Protein AF-A0AAV7TVT4-F1 (afdb_monomer)

Secondary structure (DSSP, 8-state):
--HHHHHHHHSS-HHHHHHHHHHHHHHHH-TT--TT---HHHHHHHHHHHHHHT--HHHHHHHTT--HHHHHHHHHHHHHHHHHHGGGT--PPPTTTHHHHHHHHHHHH--TT---EEEEEEEE-SS--STTGGGGB-TTS-BEEEEEEEE-TT--EEEEEE-------SSSSSSSSSS----

Nearest PDB structures (foldseek):
  3vep-assembly4_H  TM=7.119E-01  e=2.129E+00  Mycobacterium tuberculosis
  4ds4-assembly1_A  TM=3.841E-01  e=6.346E-01  Geobacillus kaustophilus HTA426
  3cnv-assembly1_B  TM=3.153E-01  e=5.055E+00  Bordetella bronchiseptica RB50

Solvent-accessible surface area (backbone atoms only — not comparable to full-atom values): 11038 Å² total; per-residue (Å²): 133,61,68,69,59,42,29,71,50,40,71,41,52,71,65,60,51,51,51,51,41,64,69,41,33,67,69,56,62,42,84,92,58,70,88,78,83,69,56,56,60,59,49,51,51,48,46,37,35,34,65,52,60,74,54,60,63,60,62,45,13,55,76,66,74,38,54,50,72,56,38,54,54,46,44,55,49,53,50,56,42,49,61,73,52,38,72,82,62,42,61,82,82,49,84,85,44,45,65,57,41,21,51,48,32,25,73,76,68,70,47,80,80,37,75,63,46,78,48,76,46,80,46,71,46,92,77,69,56,86,73,69,44,70,42,27,38,47,99,85,71,48,43,32,35,41,38,36,34,36,38,38,83,86,68,42,42,38,78,50,77,44,65,47,85,78,89,77,82,92,80,78,82,81,81,81,84,82,79,89,84,86,134

Radius of gyration: 23.3 Å; Cα contacts (8 Å, |Δi|>4): 194; chains: 1; bounding box: 45×63×68 Å

Organism: Pleurodeles waltl (NCBI:txid8319)

Sequence (183 aa):
MEERHVIITYRLDRATIQELCTQLEPDLMSAICHPTGIPPQVQVLSVLHFLASGSFQTTVAIASGMSQPMFSNVLSRVFSALLKHMRSYIVFPQVEDLLTVKSDFYALGHIPNIIGAIDGTHVALVHHPRRSEQVYRNQKSYHFMNVQMEDGPDGGVVAAVEPVDNEDEEAEEEDMDNRDSVI

pLDDT: mean 74.85, std 13.75, range [38.41, 92.31]

InterPro domains:
  IPR045249 Putative nuclease HARBI1-like [PTHR22930] (11-148)

Foldseek 3Di:
DDQVVCCLQQVDGPVVLVVLLVQLQVLQVPPVDPPQVDHSSLLSSLLSNCVSVVDDLCVSCVVSVHHSVSNVVSNVSSVVSCVVCVCVQADDDDPVCQVVQQVLVCVVPVDGRDRWDKDKDWAFDPDDDPVPQVQQQDPVRTGTKIWIWIATSVRRIHIDIGTDPPPDDPPPPPPPPPDPPDD

Mean predicted aligned error: 12.65 Å

Structure (mmCIF, N/CA/C/O backbone):
data_AF-A0AAV7TVT4-F1
#
_entry.id   AF-A0AAV7TVT4-F1
#
loop_
_atom_site.group_PDB
_atom_site.id
_atom_site.type_symbol
_atom_site.label_atom_id
_atom_site.label_alt_id
_atom_site.label_comp_id
_atom_site.label_asym_id
_atom_site.label_entity_id
_atom_site.label_seq_id
_atom_site.pdbx_PDB_ins_code
_atom_site.Cartn_x
_atom_site.Cartn_y
_atom_site.Cartn_z
_atom_site.occupancy
_atom_site.B_iso_or_equiv
_atom_site.auth_seq_id
_atom_site.auth_comp_id
_atom_site.auth_asym_id
_atom_site.auth_atom_id
_atom_site.pdbx_PDB_model_num
ATOM 1 N N . MET A 1 1 ? -10.823 2.715 -20.639 1.00 61.25 1 MET A N 1
ATOM 2 C CA . MET A 1 1 ? -11.072 1.669 -19.624 1.00 61.25 1 MET A CA 1
ATOM 3 C C . MET A 1 1 ? -12.192 2.164 -18.732 1.00 61.25 1 MET A C 1
ATOM 5 O O . MET A 1 1 ? -12.087 3.284 -18.249 1.00 61.25 1 MET A O 1
ATOM 9 N N . GLU A 1 2 ? -13.270 1.395 -18.609 1.00 85.25 2 GLU A N 1
ATOM 10 C CA . GLU A 1 2 ? -14.418 1.724 -17.753 1.00 85.25 2 GLU A CA 1
ATOM 11 C C . GLU A 1 2 ? -14.016 1.711 -16.268 1.00 85.25 2 GLU A C 1
ATOM 13 O O . GLU A 1 2 ? -13.152 0.924 -15.881 1.00 85.25 2 GLU A O 1
ATOM 18 N N . GLU A 1 3 ? -14.623 2.568 -15.443 1.00 85.94 3 GLU A N 1
ATOM 19 C CA . GLU A 1 3 ? -14.243 2.777 -14.033 1.00 85.94 3 GLU A CA 1
ATOM 20 C C . GLU A 1 3 ? -14.284 1.483 -13.209 1.00 85.94 3 GLU A C 1
ATOM 22 O O . GLU A 1 3 ? -13.367 1.177 -12.451 1.00 85.94 3 GLU A O 1
ATOM 27 N N . ARG A 1 4 ? -15.293 0.640 -13.454 1.00 85.88 4 ARG A N 1
ATOM 28 C CA . ARG A 1 4 ? -15.428 -0.673 -12.807 1.00 85.88 4 ARG A CA 1
ATOM 29 C C . ARG A 1 4 ? -14.210 -1.564 -13.028 1.00 85.88 4 ARG A C 1
ATOM 31 O O . ARG A 1 4 ? -13.771 -2.245 -12.107 1.00 85.88 4 ARG A O 1
ATOM 38 N N . HIS A 1 5 ? -13.637 -1.546 -14.230 1.00 85.75 5 HIS A N 1
ATOM 39 C CA . HIS A 1 5 ? -12.438 -2.328 -14.517 1.00 85.75 5 HIS A CA 1
ATOM 40 C C . HIS A 1 5 ? -11.206 -1.781 -13.795 1.00 85.75 5 HIS A C 1
ATOM 42 O O . HIS A 1 5 ? -10.332 -2.568 -13.441 1.00 85.75 5 HIS A O 1
ATOM 48 N N . VAL A 1 6 ? -11.131 -0.469 -13.551 1.00 85.94 6 VAL A N 1
ATOM 49 C CA . VAL A 1 6 ? -10.031 0.141 -12.788 1.00 85.94 6 VAL A CA 1
ATOM 50 C C . VAL A 1 6 ? -10.100 -0.327 -11.336 1.00 85.94 6 VAL A C 1
ATOM 52 O O . VAL A 1 6 ? -9.127 -0.888 -10.837 1.00 85.94 6 VAL A O 1
ATOM 55 N N . ILE A 1 7 ? -11.278 -0.234 -10.716 1.00 87.44 7 ILE A N 1
ATOM 56 C CA . ILE A 1 7 ? -11.495 -0.666 -9.329 1.00 87.44 7 ILE A CA 1
ATOM 57 C C . ILE A 1 7 ? -11.212 -2.164 -9.164 1.00 87.44 7 ILE A C 1
ATOM 59 O O . ILE A 1 7 ? -10.551 -2.569 -8.214 1.00 87.44 7 ILE A O 1
ATOM 63 N N . ILE A 1 8 ? -11.648 -3.010 -10.102 1.00 84.50 8 ILE A N 1
ATOM 64 C CA . ILE A 1 8 ? -11.366 -4.454 -10.037 1.00 84.50 8 ILE A CA 1
ATOM 65 C C . ILE A 1 8 ? -9.860 -4.736 -10.160 1.00 84.50 8 ILE A C 1
ATOM 67 O O . ILE A 1 8 ? -9.335 -5.586 -9.444 1.00 84.50 8 ILE A O 1
ATOM 71 N N . THR A 1 9 ? -9.165 -4.028 -11.053 1.00 82.69 9 THR A N 1
ATOM 72 C CA . THR A 1 9 ? -7.747 -4.282 -11.367 1.00 82.69 9 THR A CA 1
ATOM 73 C C . THR A 1 9 ? -6.785 -3.731 -10.315 1.00 82.69 9 THR A C 1
ATOM 75 O O . THR A 1 9 ? -5.741 -4.338 -10.078 1.00 82.69 9 THR A O 1
ATOM 78 N N . TYR A 1 10 ? -7.110 -2.582 -9.719 1.00 86.1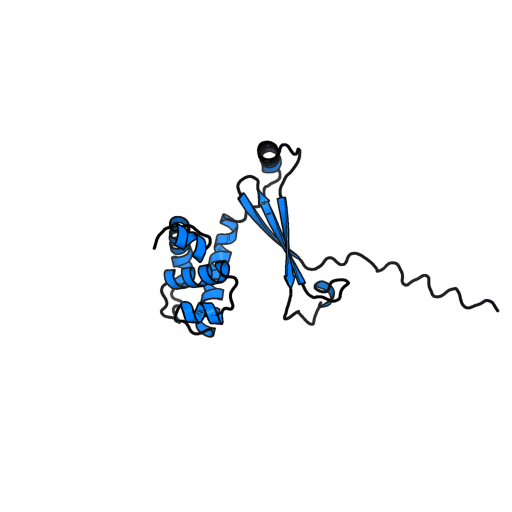9 10 TYR A N 1
ATOM 79 C CA . TYR A 1 10 ? -6.205 -1.821 -8.850 1.00 86.19 10 TYR A CA 1
ATOM 80 C C . TYR A 1 10 ? -6.732 -1.619 -7.426 1.00 86.19 10 TYR A C 1
ATOM 82 O O . TYR A 1 10 ? -5.998 -1.097 -6.595 1.00 86.19 10 TYR A O 1
ATOM 90 N N . ARG A 1 11 ? -7.981 -2.015 -7.135 1.00 87.44 11 ARG A N 1
ATOM 91 C CA . ARG A 1 11 ? -8.687 -1.792 -5.852 1.00 87.44 11 ARG A CA 1
ATOM 92 C C . ARG A 1 11 ? -8.870 -0.325 -5.455 1.00 87.44 11 ARG A C 1
ATOM 94 O O . ARG A 1 11 ? -9.325 -0.053 -4.354 1.00 87.44 11 ARG A O 1
ATOM 101 N N . LEU A 1 12 ? -8.580 0.597 -6.368 1.00 88.88 12 LEU A N 1
ATOM 102 C CA . LEU A 1 12 ? -8.726 2.038 -6.203 1.00 88.88 12 LEU A CA 1
ATOM 103 C C . LEU A 1 12 ? -9.472 2.615 -7.404 1.00 88.88 12 LEU A C 1
ATOM 105 O O . LEU A 1 12 ? -9.430 2.048 -8.502 1.00 88.88 12 LEU A O 1
ATOM 109 N N . ASP A 1 13 ? -10.146 3.740 -7.191 1.00 91.44 13 ASP A N 1
ATOM 110 C CA . ASP A 1 13 ? -10.750 4.497 -8.279 1.00 91.44 13 ASP A CA 1
ATOM 111 C C . ASP A 1 13 ? -9.684 5.283 -9.068 1.00 91.44 13 ASP A C 1
ATOM 113 O O . ASP A 1 13 ? -8.519 5.417 -8.674 1.00 91.44 13 ASP A O 1
ATOM 117 N N . ARG A 1 14 ? -10.068 5.792 -10.236 1.00 89.12 14 ARG A N 1
ATOM 118 C CA . ARG A 1 14 ? -9.160 6.540 -11.107 1.00 89.12 14 ARG A CA 1
ATOM 119 C C . ARG A 1 14 ? -8.666 7.838 -10.467 1.00 89.12 14 ARG A C 1
ATOM 121 O O . ARG A 1 14 ? -7.527 8.223 -10.735 1.00 89.12 14 ARG A O 1
ATOM 128 N N . ALA A 1 15 ? -9.507 8.520 -9.694 1.00 92.31 15 ALA A N 1
ATOM 129 C CA . ALA A 1 15 ? -9.181 9.812 -9.105 1.00 92.31 15 ALA A CA 1
ATOM 130 C C . ALA A 1 15 ? -8.102 9.654 -8.026 1.00 92.31 15 ALA A C 1
ATOM 132 O O . ALA A 1 15 ? -7.074 10.325 -8.096 1.00 92.31 15 ALA A O 1
ATOM 133 N N . THR A 1 16 ? -8.265 8.686 -7.124 1.00 90.50 16 THR A N 1
ATOM 134 C CA . THR A 1 16 ? -7.285 8.321 -6.099 1.00 90.50 16 THR A CA 1
ATOM 135 C C . THR A 1 16 ? -5.973 7.866 -6.725 1.00 90.50 16 THR A C 1
ATOM 137 O O . THR A 1 16 ? -4.904 8.260 -6.270 1.00 90.50 16 THR A O 1
ATOM 140 N N . ILE A 1 17 ? -6.012 7.077 -7.807 1.00 90.81 17 ILE A N 1
ATOM 141 C CA . ILE A 1 17 ? -4.785 6.661 -8.507 1.00 90.81 17 ILE A CA 1
ATOM 142 C C . ILE A 1 17 ? -4.042 7.872 -9.084 1.00 90.81 17 ILE A C 1
ATOM 144 O O . ILE A 1 17 ? -2.814 7.934 -9.000 1.00 90.81 17 ILE A O 1
ATOM 148 N N . GLN A 1 18 ? -4.761 8.820 -9.689 1.00 92.25 18 GLN A N 1
ATOM 149 C CA . GLN A 1 18 ? -4.161 10.038 -10.235 1.00 92.25 18 GLN A CA 1
ATOM 150 C C . GLN A 1 18 ? -3.553 10.904 -9.134 1.00 92.25 18 GLN A C 1
ATOM 152 O O . GLN A 1 18 ? -2.405 11.321 -9.268 1.00 92.25 18 GLN A O 1
ATOM 157 N N . GLU A 1 19 ? -4.285 11.108 -8.042 1.00 91.88 19 GLU A N 1
ATOM 158 C CA . GLU A 1 19 ? -3.802 11.834 -6.872 1.00 91.88 19 GLU A CA 1
ATOM 159 C C . GLU A 1 19 ? -2.536 11.186 -6.301 1.00 91.88 19 GLU A C 1
ATOM 161 O O . GLU A 1 19 ? -1.518 11.858 -6.130 1.00 91.88 19 GLU A O 1
ATOM 166 N N . LEU A 1 20 ? -2.552 9.865 -6.109 1.00 90.75 20 LEU A N 1
ATOM 167 C CA . LEU A 1 20 ? -1.405 9.111 -5.620 1.00 90.75 20 LEU A CA 1
ATOM 168 C C . LEU A 1 20 ? -0.199 9.242 -6.558 1.00 90.75 20 LEU A C 1
ATOM 170 O O . LEU A 1 20 ? 0.929 9.419 -6.104 1.00 90.75 20 LEU A O 1
ATOM 174 N N . CYS A 1 21 ? -0.417 9.192 -7.875 1.00 90.94 21 CYS A N 1
ATOM 175 C CA . CYS A 1 21 ? 0.658 9.394 -8.843 1.00 90.94 21 CYS A CA 1
ATOM 176 C C . CYS A 1 21 ? 1.283 10.784 -8.703 1.00 90.94 21 CYS A C 1
ATOM 178 O O . CYS A 1 21 ? 2.506 10.878 -8.686 1.00 90.94 21 CYS A O 1
ATOM 180 N N . THR A 1 22 ? 0.473 11.836 -8.567 1.00 91.69 22 THR A N 1
ATOM 181 C CA . THR A 1 22 ? 0.957 13.212 -8.381 1.00 91.69 22 THR A CA 1
ATOM 182 C C . THR A 1 22 ? 1.707 13.385 -7.060 1.00 91.69 22 THR A C 1
ATOM 184 O O . THR A 1 22 ? 2.745 14.042 -7.033 1.00 91.69 22 THR A O 1
ATOM 187 N N . GLN A 1 23 ? 1.234 12.770 -5.974 1.00 90.56 23 GLN A N 1
ATOM 188 C CA . GLN A 1 23 ? 1.903 12.841 -4.671 1.00 90.56 23 GLN A CA 1
ATOM 189 C C . GLN A 1 23 ? 3.261 12.122 -4.663 1.00 90.56 23 GLN A C 1
ATOM 191 O O . GLN A 1 23 ? 4.217 12.616 -4.067 1.00 90.56 23 GLN A O 1
ATOM 196 N N . LEU A 1 24 ? 3.368 10.972 -5.340 1.00 89.19 24 LEU A N 1
ATOM 197 C CA . LEU A 1 24 ? 4.594 10.164 -5.373 1.00 89.19 24 LEU A CA 1
ATOM 198 C C . LEU A 1 24 ? 5.586 10.592 -6.466 1.00 89.19 24 LEU A C 1
ATOM 200 O O . LEU A 1 24 ? 6.766 10.248 -6.394 1.00 89.19 24 LEU A O 1
ATOM 204 N N . GLU A 1 25 ? 5.141 11.337 -7.478 1.00 88.19 25 GLU A N 1
ATOM 205 C CA . GLU A 1 25 ? 5.975 11.845 -8.572 1.00 88.19 25 GLU A CA 1
ATOM 206 C C . GLU A 1 25 ? 7.285 12.519 -8.112 1.00 88.19 25 GLU A C 1
ATOM 208 O O . GLU A 1 25 ? 8.338 12.106 -8.606 1.00 88.19 25 GLU A O 1
ATOM 213 N N . PRO A 1 26 ? 7.308 13.466 -7.148 1.00 87.44 26 PRO A N 1
ATOM 214 C CA . PRO A 1 26 ? 8.556 14.100 -6.708 1.00 87.44 26 PRO A CA 1
ATOM 215 C C . PRO A 1 26 ? 9.560 13.109 -6.098 1.00 87.44 26 PRO A C 1
ATOM 217 O O . PRO A 1 26 ? 10.770 13.238 -6.308 1.00 87.44 26 PRO A O 1
ATOM 220 N N . ASP A 1 27 ? 9.077 12.089 -5.386 1.00 84.88 27 ASP A N 1
ATOM 221 C CA . ASP A 1 27 ? 9.918 11.049 -4.790 1.00 84.88 27 ASP A CA 1
ATOM 222 C C . ASP A 1 27 ? 10.466 10.074 -5.841 1.00 84.88 27 ASP A C 1
ATOM 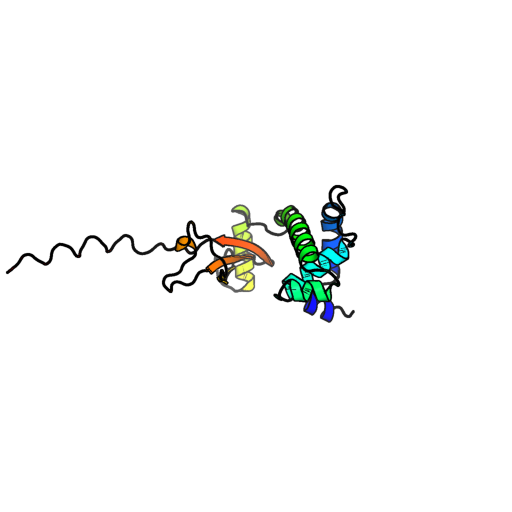224 O O . ASP A 1 27 ? 11.588 9.575 -5.717 1.00 84.88 27 ASP A O 1
ATOM 228 N N . LEU A 1 28 ? 9.689 9.814 -6.894 1.00 82.31 28 LEU A N 1
ATOM 229 C CA . LEU A 1 28 ? 10.050 8.892 -7.968 1.00 82.31 28 LEU A CA 1
ATOM 230 C C . LEU A 1 28 ? 10.920 9.545 -9.052 1.00 82.31 28 LEU A C 1
ATOM 232 O O . LEU A 1 28 ? 11.724 8.841 -9.666 1.00 82.31 28 LEU A O 1
ATOM 236 N N . MET A 1 29 ? 10.802 10.860 -9.256 1.00 76.50 29 MET A N 1
ATOM 237 C CA . MET A 1 29 ? 11.562 11.632 -10.250 1.00 76.50 29 MET A CA 1
ATOM 238 C C . MET A 1 29 ? 12.896 12.189 -9.741 1.00 76.50 29 MET A C 1
ATOM 240 O O . MET A 1 29 ? 13.684 12.692 -10.544 1.00 76.50 29 MET A O 1
ATOM 244 N N . SER A 1 30 ? 13.181 12.115 -8.436 1.00 61.75 30 SER A N 1
ATOM 245 C CA . SER A 1 30 ? 14.415 12.675 -7.874 1.00 61.75 30 SER A CA 1
ATOM 246 C C . SER A 1 30 ? 15.672 12.143 -8.589 1.00 61.75 30 SER A C 1
ATOM 248 O O . SER A 1 30 ? 15.907 10.935 -8.705 1.00 61.75 30 SER A O 1
ATOM 250 N N . ALA A 1 31 ? 16.482 13.085 -9.088 1.00 48.34 31 ALA A N 1
ATOM 251 C CA . ALA A 1 31 ? 17.518 12.914 -10.114 1.00 48.34 31 ALA A CA 1
ATOM 252 C C . ALA A 1 31 ? 18.673 11.956 -9.760 1.00 48.34 31 ALA A C 1
ATOM 254 O O . ALA A 1 31 ? 19.469 11.602 -10.626 1.00 48.34 31 ALA A O 1
ATOM 255 N N . ILE A 1 32 ? 18.770 11.505 -8.508 1.00 51.97 32 ILE A N 1
ATOM 256 C CA . ILE A 1 32 ? 19.831 10.596 -8.046 1.00 51.97 32 ILE A CA 1
ATOM 257 C C . ILE A 1 32 ? 19.567 9.154 -8.519 1.00 51.97 32 ILE A C 1
ATOM 259 O O . ILE A 1 32 ? 20.479 8.331 -8.560 1.00 51.97 32 ILE A O 1
ATOM 263 N N . CYS A 1 33 ? 18.334 8.829 -8.924 1.00 48.84 33 CYS A N 1
ATOM 264 C CA . CYS A 1 33 ? 17.979 7.465 -9.291 1.00 48.84 33 CYS A CA 1
ATOM 265 C C . CYS A 1 33 ? 16.906 7.412 -10.392 1.00 48.84 33 CYS A C 1
ATOM 267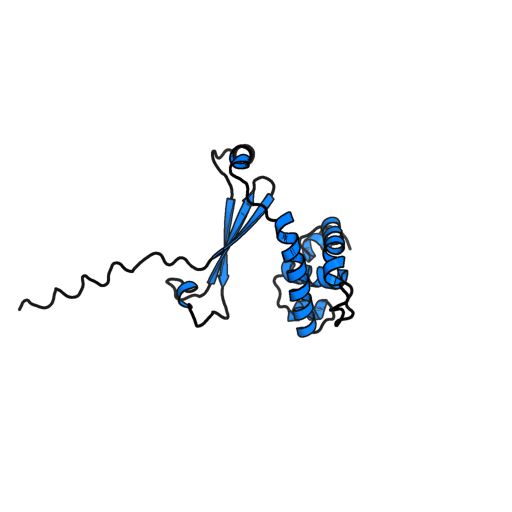 O O . CYS A 1 33 ? 15.803 6.909 -10.190 1.00 48.84 33 CYS A O 1
ATOM 269 N N . HIS A 1 34 ? 17.251 7.809 -11.617 1.00 55.72 34 HIS A N 1
ATOM 270 C CA . HIS A 1 34 ? 16.484 7.441 -12.819 1.00 55.72 34 HIS A CA 1
ATOM 271 C C . HIS A 1 34 ? 17.116 6.252 -13.600 1.00 55.72 34 HIS A C 1
ATOM 273 O O . HIS A 1 34 ? 17.229 6.331 -14.819 1.00 55.72 34 HIS A O 1
ATOM 279 N N . PRO A 1 35 ? 17.545 5.125 -12.975 1.00 52.16 35 PRO A N 1
ATOM 280 C CA . PRO A 1 35 ? 18.281 4.074 -13.682 1.00 52.16 35 PRO A CA 1
ATOM 281 C C . PRO A 1 35 ? 17.410 3.232 -14.622 1.00 52.16 35 PRO A C 1
ATOM 283 O O . PRO A 1 35 ? 17.949 2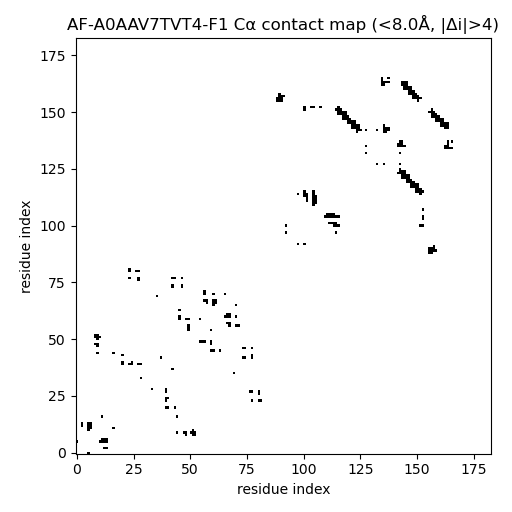.489 -15.433 1.00 52.16 35 PRO A O 1
ATOM 286 N N . THR A 1 36 ? 16.078 3.306 -14.517 1.00 60.44 36 THR A N 1
ATOM 287 C CA . THR A 1 36 ? 15.177 2.382 -15.220 1.00 60.44 36 THR A CA 1
ATOM 288 C C . THR A 1 36 ? 14.518 2.956 -16.473 1.00 60.44 36 THR A C 1
ATOM 290 O O . THR A 1 36 ? 14.015 2.183 -17.280 1.00 60.44 36 THR A O 1
ATOM 293 N N . GLY A 1 37 ? 14.492 4.284 -16.650 1.00 71.94 37 GLY A N 1
ATOM 294 C CA . GLY A 1 37 ? 13.786 4.936 -17.766 1.00 71.94 37 GLY A CA 1
ATOM 295 C C . GLY A 1 37 ? 12.255 4.776 -17.749 1.00 71.94 37 GLY A C 1
ATOM 296 O O . GLY A 1 37 ? 11.595 5.144 -18.716 1.00 71.94 37 GLY A O 1
ATOM 297 N N . ILE A 1 38 ? 11.680 4.234 -16.668 1.00 80.50 38 ILE A N 1
ATOM 298 C CA . ILE A 1 38 ? 10.241 3.956 -16.558 1.00 80.50 38 ILE A CA 1
ATOM 299 C C . ILE A 1 38 ? 9.524 5.191 -15.987 1.00 80.50 38 ILE A C 1
ATOM 301 O O . ILE A 1 38 ? 9.931 5.673 -14.924 1.00 80.50 38 ILE A O 1
ATOM 305 N N . PRO A 1 39 ? 8.439 5.679 -16.617 1.00 85.38 39 PRO A N 1
ATOM 306 C CA . PRO A 1 39 ? 7.651 6.789 -16.086 1.00 85.38 39 PRO A CA 1
ATOM 307 C C . PRO A 1 39 ? 7.096 6.501 -14.676 1.00 85.38 39 PRO A C 1
ATOM 309 O O . PRO A 1 39 ? 6.655 5.372 -14.430 1.00 85.38 39 PRO A O 1
ATOM 312 N N . PRO A 1 40 ? 7.060 7.488 -13.759 1.00 85.81 40 PRO A N 1
ATOM 313 C CA . PRO A 1 40 ? 6.530 7.321 -12.400 1.00 85.81 40 PRO A CA 1
ATOM 314 C C . PRO A 1 40 ? 5.130 6.697 -12.355 1.00 85.81 40 PRO A C 1
ATOM 316 O O . PRO A 1 40 ? 4.868 5.800 -11.561 1.00 85.81 40 PRO A O 1
ATOM 319 N N . GLN A 1 41 ? 4.253 7.094 -13.273 1.00 88.12 41 GLN A N 1
ATOM 320 C CA . GLN A 1 41 ? 2.882 6.596 -13.366 1.00 88.12 41 GLN A CA 1
ATOM 321 C C . GLN A 1 41 ? 2.851 5.089 -13.662 1.00 88.12 41 GLN A C 1
ATOM 323 O O . GLN A 1 41 ? 2.076 4.346 -13.066 1.00 88.12 41 GLN A O 1
ATOM 328 N N . VAL A 1 42 ? 3.736 4.609 -14.543 1.00 87.25 42 VAL A N 1
ATOM 329 C CA . VAL A 1 42 ? 3.852 3.177 -14.869 1.00 87.25 42 VAL A CA 1
ATOM 330 C C . VAL A 1 42 ? 4.410 2.398 -13.678 1.00 87.25 42 VAL A C 1
ATOM 332 O O . VAL A 1 42 ? 3.966 1.279 -13.420 1.00 87.25 42 VAL A O 1
ATOM 335 N N . GLN A 1 43 ? 5.343 2.989 -12.928 1.00 88.38 43 GLN A N 1
ATOM 336 C CA . GLN A 1 43 ? 5.870 2.397 -11.697 1.00 88.38 43 GLN A CA 1
ATOM 337 C C . GLN A 1 43 ? 4.759 2.207 -10.657 1.00 88.38 43 GLN A C 1
ATOM 339 O O . GLN A 1 43 ? 4.558 1.090 -10.183 1.00 88.38 43 GLN A O 1
ATOM 344 N N . VAL A 1 44 ? 3.995 3.265 -10.369 1.00 90.12 44 VAL A N 1
ATOM 345 C CA . VAL A 1 44 ? 2.889 3.235 -9.400 1.00 90.12 44 VAL A CA 1
ATOM 346 C C . VAL A 1 44 ? 1.815 2.235 -9.826 1.00 90.12 44 VAL A C 1
ATOM 348 O O . VAL A 1 44 ? 1.465 1.357 -9.044 1.00 90.12 44 VAL A O 1
ATOM 351 N N . LEU A 1 45 ? 1.351 2.283 -11.079 1.00 89.81 45 LEU A N 1
ATOM 352 C CA . LEU A 1 45 ? 0.330 1.354 -11.580 1.00 89.81 45 LEU A CA 1
ATOM 353 C C . LEU A 1 45 ? 0.779 -0.110 -11.517 1.00 89.81 45 LEU A C 1
ATOM 355 O O . LEU A 1 45 ? -0.016 -0.980 -11.169 1.00 89.81 45 LEU A O 1
ATOM 359 N N . SER A 1 46 ? 2.046 -0.394 -11.825 1.0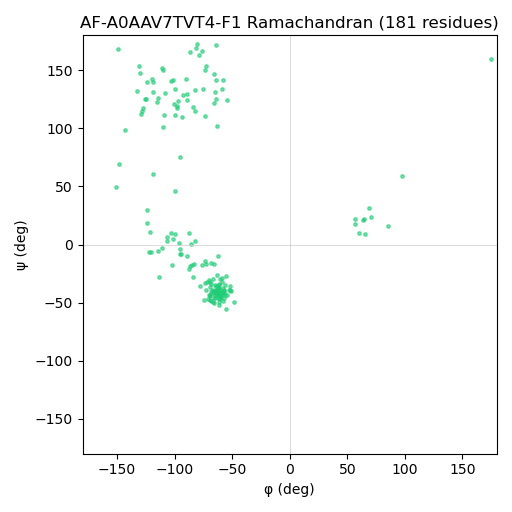0 88.25 46 SER A N 1
ATOM 360 C CA . SER A 1 46 ? 2.575 -1.763 -11.772 1.00 88.25 46 SER A CA 1
ATOM 361 C C . SER A 1 46 ? 2.608 -2.295 -10.338 1.00 88.25 46 SER A C 1
ATOM 363 O O . SER A 1 46 ? 2.263 -3.451 -10.097 1.00 88.25 46 SER A O 1
ATOM 365 N N . VAL A 1 47 ? 2.979 -1.447 -9.376 1.00 89.62 47 VAL A N 1
ATOM 366 C CA . VAL A 1 47 ? 2.982 -1.807 -7.954 1.00 89.62 47 VAL A CA 1
ATOM 367 C C . VAL A 1 47 ? 1.561 -1.969 -7.422 1.00 89.62 47 VAL A C 1
ATOM 369 O O . VAL A 1 47 ? 1.277 -2.975 -6.780 1.00 89.62 47 VAL A O 1
ATOM 372 N N . LEU A 1 48 ? 0.642 -1.059 -7.753 1.00 89.62 48 LEU A N 1
ATOM 373 C CA . LEU A 1 48 ? -0.770 -1.186 -7.380 1.00 89.62 48 LEU A CA 1
ATOM 374 C C . LEU A 1 48 ? -1.388 -2.472 -7.930 1.00 89.62 48 LEU A C 1
ATOM 376 O O . LEU A 1 48 ? -2.092 -3.171 -7.209 1.00 89.62 48 LEU A O 1
ATOM 380 N N . HIS A 1 49 ? -1.088 -2.829 -9.180 1.00 87.44 49 HIS A N 1
ATOM 381 C CA . HIS A 1 49 ? -1.570 -4.078 -9.761 1.00 87.44 49 HIS A CA 1
ATOM 382 C C . HIS A 1 49 ? -1.024 -5.309 -9.025 1.00 87.44 49 HIS A C 1
ATOM 384 O O . HIS A 1 49 ? -1.751 -6.277 -8.801 1.00 87.44 49 HIS A O 1
ATOM 390 N N . PHE A 1 50 ? 0.242 -5.276 -8.604 1.00 88.25 50 PHE A N 1
ATOM 391 C CA . PHE A 1 50 ? 0.829 -6.335 -7.785 1.00 88.25 50 PHE A CA 1
ATOM 392 C C . PHE A 1 50 ? 0.129 -6.482 -6.432 1.00 88.25 50 PHE A C 1
ATOM 394 O O . PHE A 1 50 ? -0.248 -7.594 -6.070 1.00 88.25 50 PHE A O 1
ATOM 401 N N . LEU A 1 51 ? -0.126 -5.373 -5.734 1.00 86.19 51 LEU A N 1
ATOM 402 C CA . LEU A 1 51 ? -0.834 -5.387 -4.451 1.00 86.19 51 LEU A CA 1
ATOM 403 C C . LEU A 1 51 ? -2.283 -5.867 -4.599 1.00 86.19 51 LEU A C 1
ATOM 405 O O . LEU A 1 51 ? -2.742 -6.700 -3.827 1.00 86.19 51 LEU A O 1
ATOM 409 N N . ALA A 1 52 ? -2.983 -5.397 -5.632 1.00 84.81 52 ALA A N 1
ATOM 410 C CA . ALA A 1 52 ? -4.374 -5.750 -5.901 1.00 84.81 52 ALA A CA 1
ATOM 411 C C . ALA A 1 52 ? -4.570 -7.215 -6.323 1.00 84.81 52 ALA A C 1
ATOM 413 O O . ALA A 1 52 ? -5.614 -7.807 -6.037 1.00 84.81 52 ALA A O 1
ATOM 414 N N . SER A 1 53 ? -3.595 -7.780 -7.041 1.00 80.69 53 SER A N 1
ATOM 415 C CA . SER A 1 53 ? -3.664 -9.143 -7.579 1.00 80.69 53 SER A CA 1
ATOM 416 C C . SER A 1 53 ? -3.171 -10.213 -6.608 1.00 80.69 53 SER A C 1
ATOM 418 O O . SER A 1 53 ? -3.473 -11.386 -6.826 1.00 80.69 53 SER A O 1
ATOM 420 N N . GLY A 1 54 ? -2.363 -9.850 -5.601 1.00 74.00 54 GLY A N 1
ATOM 421 C CA . GLY A 1 54 ? -1.689 -10.811 -4.717 1.00 74.00 54 GLY A CA 1
ATOM 422 C C . GLY A 1 54 ? -0.808 -11.823 -5.467 1.00 74.00 54 GLY A C 1
ATOM 423 O O . GLY A 1 54 ? -0.506 -12.895 -4.949 1.00 74.00 54 GLY A O 1
ATOM 424 N N . SER A 1 55 ? -0.450 -11.525 -6.720 1.00 75.50 55 SER A N 1
ATOM 425 C CA . SER A 1 55 ? 0.249 -12.444 -7.619 1.00 75.50 55 SER A CA 1
ATOM 426 C C . SER A 1 55 ? 1.761 -12.381 -7.431 1.00 75.50 55 SER A C 1
ATOM 428 O O . SER A 1 55 ? 2.300 -11.442 -6.856 1.00 75.50 55 SER A O 1
ATOM 430 N N . PHE A 1 56 ? 2.489 -13.361 -7.965 1.00 75.88 56 PHE A N 1
ATOM 431 C CA . PHE A 1 56 ? 3.951 -13.332 -7.928 1.00 75.88 56 PHE A CA 1
ATOM 432 C C . PHE A 1 56 ? 4.510 -12.152 -8.730 1.00 75.88 56 PHE A C 1
ATOM 434 O O . PHE A 1 56 ? 4.045 -11.865 -9.837 1.00 75.88 56 PHE A O 1
ATOM 441 N N . GLN A 1 57 ? 5.580 -11.534 -8.218 1.00 73.88 57 GLN A N 1
ATOM 442 C CA . GLN A 1 57 ? 6.260 -10.409 -8.874 1.00 73.88 57 GLN A CA 1
ATOM 443 C C . GLN A 1 57 ? 6.631 -10.714 -10.328 1.00 73.88 57 GLN A C 1
ATOM 445 O O . GLN A 1 57 ? 6.554 -9.839 -11.177 1.00 73.88 57 GLN A O 1
ATOM 450 N N . THR A 1 58 ? 7.013 -11.957 -10.629 1.00 58.50 58 THR A N 1
ATOM 451 C CA . THR A 1 58 ? 7.339 -12.414 -11.987 1.00 58.50 58 THR A CA 1
ATOM 452 C C . THR A 1 58 ? 6.172 -12.248 -12.956 1.00 58.50 58 THR A C 1
ATOM 454 O O . THR A 1 58 ? 6.376 -11.792 -14.076 1.00 58.50 58 THR A O 1
ATOM 457 N N . THR A 1 59 ? 4.951 -12.565 -12.525 1.00 67.81 59 THR A N 1
ATOM 458 C CA . THR A 1 59 ? 3.743 -12.478 -13.361 1.00 67.81 59 THR A CA 1
ATOM 459 C C . THR A 1 59 ? 3.398 -11.022 -13.657 1.00 67.81 59 THR A C 1
ATOM 461 O O . THR A 1 59 ? 3.126 -10.663 -14.801 1.00 67.81 59 THR A O 1
ATOM 464 N N . VAL A 1 60 ? 3.485 -10.166 -12.638 1.00 71.62 60 VAL A N 1
ATOM 465 C CA . VAL A 1 60 ? 3.192 -8.735 -12.776 1.00 71.62 60 VAL A CA 1
ATOM 466 C C . VAL A 1 60 ? 4.288 -8.010 -13.554 1.00 71.62 60 VAL A C 1
ATOM 468 O O . VAL A 1 60 ? 3.982 -7.190 -14.411 1.00 71.62 60 VAL A O 1
ATOM 471 N N . ALA A 1 61 ? 5.558 -8.363 -13.341 1.00 64.75 61 ALA A N 1
ATOM 472 C CA . ALA A 1 61 ? 6.675 -7.831 -14.115 1.00 64.75 61 ALA A CA 1
ATOM 473 C C . ALA A 1 61 ? 6.489 -8.108 -15.614 1.00 64.75 61 ALA A C 1
ATOM 475 O O . ALA A 1 61 ? 6.605 -7.186 -16.418 1.00 64.75 61 ALA A O 1
ATOM 476 N N . ILE A 1 62 ? 6.112 -9.340 -15.983 1.00 63.06 62 ILE A N 1
ATOM 477 C CA . ILE A 1 62 ? 5.810 -9.708 -17.374 1.00 63.06 62 ILE A CA 1
ATOM 478 C C . ILE A 1 62 ? 4.640 -8.879 -17.919 1.00 63.06 62 ILE A C 1
ATOM 480 O O . ILE A 1 62 ? 4.757 -8.320 -19.009 1.00 63.06 62 ILE A O 1
ATOM 484 N N . ALA A 1 63 ? 3.542 -8.751 -17.165 1.00 71.19 63 ALA A N 1
ATOM 485 C CA . ALA A 1 63 ? 2.374 -7.965 -17.576 1.00 71.19 63 ALA A CA 1
ATOM 486 C C . ALA A 1 63 ? 2.698 -6.471 -17.776 1.00 71.19 63 ALA A C 1
ATOM 488 O O . ALA A 1 63 ? 2.166 -5.834 -18.683 1.00 71.19 63 ALA A O 1
ATOM 489 N N . SER A 1 64 ? 3.613 -5.931 -16.972 1.00 71.31 64 SER A N 1
ATOM 490 C CA . SER A 1 64 ? 4.093 -4.550 -17.058 1.00 71.31 64 SER A CA 1
ATOM 491 C C . SER A 1 64 ? 5.242 -4.342 -18.058 1.00 71.31 64 SER A C 1
ATOM 493 O O . SER A 1 64 ? 5.740 -3.223 -18.183 1.00 71.31 64 SER A O 1
ATOM 495 N N . GLY A 1 65 ? 5.696 -5.389 -18.759 1.00 78.31 65 GLY A N 1
ATOM 496 C CA . GLY A 1 65 ? 6.810 -5.309 -19.714 1.00 78.31 65 GLY A CA 1
ATOM 497 C C . GLY A 1 65 ? 8.186 -5.092 -19.068 1.00 78.31 65 GLY A C 1
ATOM 498 O O . GLY A 1 65 ? 9.095 -4.565 -19.706 1.00 78.31 65 GLY A O 1
ATOM 499 N N . MET A 1 66 ? 8.348 -5.474 -17.800 1.00 82.56 66 MET A N 1
ATOM 500 C CA . MET A 1 66 ? 9.575 -5.327 -17.016 1.00 82.56 66 MET A CA 1
ATOM 501 C C . MET A 1 66 ? 10.219 -6.689 -16.739 1.00 82.56 66 MET A C 1
ATOM 503 O O . MET A 1 66 ? 9.544 -7.708 -16.604 1.00 82.56 66 MET A O 1
ATOM 507 N N . SER A 1 67 ? 11.545 -6.720 -16.580 1.00 83.50 67 SER A N 1
ATOM 508 C CA . SER A 1 67 ? 12.196 -7.890 -15.983 1.00 83.50 67 SER A CA 1
ATOM 509 C C . SER A 1 67 ? 11.914 -7.944 -14.476 1.00 83.50 67 SER A C 1
ATOM 511 O O . SER A 1 67 ? 11.699 -6.911 -13.839 1.00 83.50 67 SER A O 1
ATOM 513 N N . GLN A 1 68 ? 11.937 -9.136 -13.873 1.00 84.00 68 GLN A N 1
ATOM 514 C CA . GLN A 1 68 ? 11.683 -9.275 -12.433 1.00 84.00 68 GLN A CA 1
ATOM 515 C C . GLN A 1 68 ? 12.649 -8.442 -11.559 1.00 84.00 68 GLN A C 1
ATOM 517 O O . GLN A 1 68 ? 12.154 -7.770 -10.653 1.00 84.00 68 GLN A O 1
ATOM 522 N N . PRO A 1 69 ? 13.971 -8.368 -11.832 1.00 84.38 69 PRO A N 1
ATOM 523 C CA . PRO A 1 69 ? 14.871 -7.517 -11.048 1.00 84.38 69 PRO A CA 1
ATOM 524 C C . PRO A 1 69 ? 14.522 -6.028 -11.148 1.00 84.38 69 PRO A C 1
ATOM 526 O O . PRO A 1 69 ? 14.601 -5.289 -10.168 1.00 84.38 69 PRO A O 1
ATOM 529 N N . MET A 1 70 ? 14.089 -5.585 -12.331 1.00 83.62 70 MET A N 1
ATOM 530 C CA . MET A 1 70 ? 13.640 -4.210 -12.551 1.00 83.62 70 MET A CA 1
ATOM 531 C C . MET A 1 70 ? 12.371 -3.913 -11.762 1.00 83.62 70 MET A C 1
ATOM 533 O O . MET A 1 70 ? 12.306 -2.895 -11.076 1.00 83.62 70 MET A O 1
ATOM 537 N N . PHE A 1 71 ? 11.397 -4.823 -11.807 1.00 86.88 71 PHE A N 1
ATOM 538 C CA . PHE A 1 71 ? 10.174 -4.702 -11.025 1.00 86.88 71 PHE A CA 1
ATOM 539 C C . PHE A 1 71 ? 10.463 -4.687 -9.521 1.00 86.88 71 PHE A C 1
ATOM 541 O O . PHE A 1 71 ? 9.918 -3.847 -8.818 1.00 86.88 71 PHE A O 1
ATOM 548 N N . SER A 1 72 ? 11.372 -5.533 -9.027 1.00 86.25 72 SER A N 1
ATOM 549 C CA . SER A 1 72 ? 11.781 -5.529 -7.617 1.00 86.25 72 SER A CA 1
ATOM 550 C C . SER A 1 72 ? 12.352 -4.174 -7.185 1.00 86.25 72 SER A C 1
ATOM 552 O O . SER A 1 72 ? 12.026 -3.689 -6.105 1.00 86.25 72 SER A O 1
ATOM 554 N N . ASN A 1 73 ? 13.174 -3.535 -8.023 1.00 85.31 73 ASN A N 1
ATOM 555 C CA . ASN A 1 73 ? 13.704 -2.199 -7.736 1.00 85.31 73 ASN A CA 1
ATOM 556 C C . ASN A 1 73 ? 12.603 -1.129 -7.745 1.00 85.31 73 ASN A C 1
ATOM 558 O O . ASN A 1 73 ? 12.588 -0.250 -6.884 1.00 85.31 73 ASN A O 1
ATOM 562 N N . VAL A 1 74 ? 11.682 -1.200 -8.711 1.00 87.81 74 VAL A N 1
ATOM 563 C CA . VAL A 1 74 ? 10.513 -0.311 -8.786 1.00 87.81 74 VAL A CA 1
ATOM 564 C C . VAL A 1 74 ? 9.636 -0.465 -7.543 1.00 87.81 74 VAL A C 1
ATOM 566 O O . VAL A 1 74 ? 9.279 0.535 -6.927 1.00 87.81 74 VAL A O 1
ATOM 569 N N . LEU A 1 75 ? 9.361 -1.703 -7.132 1.00 88.56 75 LEU A N 1
ATOM 570 C CA . LEU A 1 75 ? 8.575 -2.034 -5.949 1.00 88.56 75 LEU A CA 1
ATOM 571 C C . LEU A 1 75 ? 9.165 -1.370 -4.704 1.00 88.56 75 LEU A C 1
ATOM 573 O O . LEU A 1 75 ? 8.484 -0.579 -4.057 1.00 88.56 75 LEU A O 1
ATOM 577 N N . SER A 1 76 ? 10.450 -1.603 -4.423 1.00 88.06 76 SER A N 1
ATOM 578 C CA . SER A 1 76 ? 11.131 -1.016 -3.264 1.00 88.06 76 SER A CA 1
ATOM 579 C C . SER A 1 76 ? 11.082 0.513 -3.261 1.00 88.06 76 SER A C 1
ATOM 581 O O . SER A 1 76 ? 10.918 1.127 -2.207 1.00 88.06 76 SER A O 1
ATOM 583 N N . ARG A 1 77 ? 11.198 1.150 -4.431 1.00 86.75 77 ARG A N 1
ATOM 584 C CA . ARG A 1 77 ? 11.153 2.614 -4.551 1.00 86.75 77 ARG A CA 1
ATOM 585 C C . ARG A 1 77 ? 9.766 3.181 -4.297 1.00 86.75 77 ARG A C 1
ATOM 587 O O . ARG A 1 77 ? 9.648 4.137 -3.537 1.00 86.75 77 ARG A O 1
ATOM 594 N N . VAL A 1 78 ? 8.737 2.596 -4.910 1.00 89.38 78 VAL A N 1
ATOM 595 C CA . VAL A 1 78 ? 7.348 3.023 -4.702 1.00 89.38 78 VAL A CA 1
ATOM 596 C C . VAL A 1 78 ? 6.959 2.822 -3.241 1.00 89.38 78 VAL A C 1
ATOM 598 O O . VAL A 1 78 ? 6.429 3.746 -2.640 1.00 89.38 78 VAL A O 1
ATOM 601 N N . PHE A 1 79 ? 7.313 1.688 -2.629 1.00 89.44 79 PHE A N 1
ATOM 602 C CA . PHE A 1 79 ? 7.107 1.473 -1.194 1.00 89.44 79 PHE A CA 1
ATOM 603 C C . PHE A 1 79 ? 7.838 2.502 -0.331 1.00 89.44 79 PHE A C 1
ATOM 605 O O . PHE A 1 79 ? 7.249 3.051 0.593 1.00 89.44 79 PHE A O 1
ATOM 612 N N . SER A 1 80 ? 9.097 2.813 -0.648 1.00 88.62 80 SER A N 1
ATOM 613 C CA . SER A 1 80 ? 9.849 3.841 0.082 1.00 88.62 80 SER A CA 1
ATOM 614 C C . SER A 1 80 ? 9.194 5.219 -0.026 1.00 88.62 80 SER A C 1
ATOM 616 O O . SER A 1 80 ? 9.210 5.971 0.943 1.00 88.62 80 SER A O 1
ATOM 618 N N . ALA A 1 81 ? 8.623 5.559 -1.184 1.00 89.19 81 ALA A N 1
ATOM 619 C CA . ALA A 1 81 ? 7.877 6.799 -1.370 1.00 89.19 81 ALA A CA 1
ATOM 620 C C . ALA A 1 81 ? 6.565 6.776 -0.569 1.00 89.19 81 ALA A C 1
ATOM 622 O O . ALA A 1 81 ? 6.321 7.686 0.215 1.00 89.19 81 ALA A O 1
ATOM 623 N N . LEU A 1 82 ? 5.781 5.697 -0.665 1.00 89.06 82 LEU A N 1
ATOM 624 C CA . LEU A 1 82 ? 4.548 5.507 0.109 1.00 89.06 82 LEU A CA 1
ATOM 625 C C . LEU A 1 82 ? 4.785 5.640 1.620 1.00 89.06 82 LEU A C 1
ATOM 627 O O . LEU A 1 82 ? 4.037 6.332 2.303 1.00 89.06 82 LEU A O 1
ATOM 631 N N . LEU A 1 83 ? 5.862 5.043 2.138 1.00 87.25 83 LEU A N 1
ATOM 632 C CA . LEU A 1 83 ? 6.218 5.099 3.559 1.00 87.25 83 LEU A CA 1
ATOM 633 C C . LEU A 1 83 ? 6.460 6.528 4.066 1.00 87.25 83 LEU A C 1
ATOM 635 O O . LEU A 1 83 ? 6.195 6.806 5.233 1.00 87.25 83 LEU A O 1
ATOM 639 N N . LYS A 1 84 ? 6.920 7.452 3.212 1.00 86.81 84 LYS A N 1
ATOM 640 C CA . LYS A 1 84 ? 7.086 8.866 3.594 1.00 86.81 84 LYS A CA 1
ATOM 641 C C . LYS A 1 84 ? 5.750 9.570 3.812 1.00 86.81 84 LYS A C 1
ATOM 643 O O . LYS A 1 84 ? 5.669 10.449 4.666 1.00 86.81 84 LYS A O 1
ATOM 648 N N . HIS A 1 85 ? 4.725 9.170 3.065 1.00 84.94 85 HIS A N 1
ATOM 649 C CA . HIS A 1 85 ? 3.380 9.749 3.125 1.00 84.94 85 HIS A CA 1
ATOM 650 C C . HIS A 1 85 ? 2.442 8.972 4.056 1.00 84.94 85 HIS A C 1
ATOM 652 O O . HIS A 1 85 ? 1.361 9.450 4.373 1.00 84.94 85 HIS A O 1
ATOM 658 N N . MET A 1 86 ? 2.861 7.805 4.556 1.00 83.69 86 MET A N 1
ATOM 659 C CA . MET A 1 86 ? 2.052 6.910 5.394 1.00 83.69 86 MET A CA 1
ATOM 660 C C . MET A 1 86 ? 1.411 7.609 6.600 1.00 83.69 86 MET A C 1
ATOM 662 O O . MET A 1 86 ? 0.250 7.357 6.900 1.00 83.69 86 MET A O 1
ATOM 666 N N . ARG A 1 87 ? 2.128 8.528 7.259 1.00 77.88 87 ARG A N 1
ATOM 667 C CA . ARG A 1 87 ? 1.618 9.259 8.436 1.00 77.88 87 ARG A CA 1
ATOM 668 C C . ARG A 1 87 ? 0.438 10.186 8.135 1.00 77.88 87 ARG A C 1
ATOM 670 O O . ARG A 1 87 ? -0.229 10.619 9.064 1.00 77.88 87 ARG A O 1
ATOM 677 N N . SER A 1 88 ? 0.207 10.520 6.869 1.00 80.19 88 SER A N 1
ATOM 678 C CA . SER A 1 88 ? -0.946 11.315 6.444 1.00 80.19 88 SER A CA 1
ATOM 679 C C . SER A 1 88 ? -2.207 10.473 6.249 1.00 80.19 88 SER A C 1
ATOM 681 O O . SER A 1 88 ? -3.291 11.038 6.195 1.00 80.19 88 SER A O 1
ATOM 683 N N . TYR A 1 89 ? -2.065 9.148 6.145 1.00 76.25 89 TYR A N 1
ATOM 684 C CA . TYR A 1 89 ? -3.164 8.216 5.876 1.00 76.25 89 TYR A CA 1
ATOM 685 C C . TYR A 1 89 ? -3.455 7.275 7.049 1.00 76.25 89 TYR A C 1
ATOM 687 O O . TYR A 1 89 ? -4.583 6.828 7.201 1.00 76.25 89 TYR A O 1
ATOM 695 N N . ILE A 1 90 ? -2.442 6.980 7.866 1.00 76.31 90 ILE A N 1
ATOM 696 C CA . ILE A 1 90 ? -2.531 6.096 9.029 1.00 76.31 90 ILE A CA 1
ATOM 697 C C . ILE A 1 90 ? -2.395 6.960 10.280 1.00 76.31 90 ILE A C 1
ATOM 699 O O . ILE A 1 90 ? -1.288 7.379 10.634 1.00 76.31 90 ILE A O 1
ATOM 703 N N . VAL A 1 91 ? -3.525 7.255 10.923 1.00 73.31 91 VAL A N 1
ATOM 704 C CA . VAL A 1 91 ? -3.600 8.118 12.108 1.00 73.31 91 VAL A CA 1
ATOM 705 C C . VAL A 1 91 ? -4.308 7.367 13.225 1.00 73.31 91 VAL A C 1
ATOM 707 O O . VAL A 1 91 ? -5.428 6.902 13.054 1.00 73.31 91 VAL A O 1
ATOM 710 N N . PHE A 1 92 ? -3.649 7.271 14.377 1.00 71.50 92 PHE A N 1
ATOM 711 C CA . PHE A 1 92 ? -4.256 6.708 15.577 1.00 71.50 92 PHE A CA 1
ATOM 712 C C . PHE A 1 92 ? -5.092 7.778 16.286 1.00 71.50 92 PHE A C 1
ATOM 714 O O . PHE A 1 92 ? -4.571 8.885 16.497 1.00 71.50 92 PHE A O 1
ATOM 721 N N . PRO A 1 93 ? -6.332 7.460 16.701 1.00 73.38 93 PRO A N 1
ATOM 722 C CA . PRO A 1 93 ? -7.138 8.381 17.488 1.00 73.38 93 PRO A CA 1
ATOM 723 C C . PRO A 1 93 ? -6.404 8.731 18.784 1.00 73.38 93 PRO A C 1
ATOM 725 O O . PRO A 1 93 ? -5.859 7.858 19.466 1.00 73.38 93 PRO A O 1
ATOM 728 N N . GLN A 1 94 ? -6.360 10.020 19.118 1.00 81.38 94 GLN A N 1
ATOM 729 C CA . GLN A 1 94 ? -5.825 10.459 20.402 1.00 81.38 94 GLN A CA 1
ATOM 730 C C . GLN A 1 94 ? -6.886 10.312 21.494 1.00 81.38 94 GLN A C 1
ATOM 732 O O . GLN A 1 94 ? -8.065 10.071 21.227 1.00 81.38 94 GLN A O 1
ATOM 737 N N . VAL A 1 95 ? -6.473 10.462 22.755 1.00 81.19 95 VAL A N 1
ATOM 738 C CA . VAL A 1 95 ? -7.373 10.336 23.914 1.00 81.19 95 VAL A CA 1
ATOM 739 C C . VAL A 1 95 ? -8.560 11.299 23.800 1.00 81.19 95 VAL A C 1
ATOM 741 O O . VAL A 1 95 ? -9.679 10.958 24.185 1.00 81.19 95 VAL A O 1
ATOM 744 N N . GLU A 1 96 ? -8.325 12.478 23.231 1.00 83.38 96 GLU A N 1
ATOM 745 C CA . GLU A 1 96 ? -9.323 13.515 22.989 1.00 83.38 96 GLU A CA 1
ATOM 746 C C . GLU A 1 96 ? -10.382 13.090 21.956 1.00 83.38 96 GLU A C 1
ATOM 748 O O . GLU A 1 96 ? -11.541 13.493 22.068 1.00 83.38 96 GLU A O 1
ATOM 753 N N . ASP A 1 97 ? -10.014 12.231 21.003 1.00 81.31 97 ASP A N 1
ATOM 754 C CA . ASP A 1 97 ? -10.881 11.783 19.907 1.00 81.31 97 ASP A CA 1
ATOM 755 C C . ASP A 1 97 ? -11.773 10.597 20.310 1.00 81.31 97 ASP A C 1
ATOM 757 O O . ASP A 1 97 ? -12.803 10.339 19.683 1.00 81.31 97 ASP A O 1
ATOM 761 N N . LEU A 1 98 ? -11.435 9.893 21.399 1.00 82.31 98 LEU A N 1
ATOM 762 C CA . LEU A 1 98 ? -12.113 8.658 21.817 1.00 82.31 98 LEU A CA 1
ATOM 763 C C . LEU A 1 98 ? -13.612 8.834 22.079 1.00 82.31 98 LEU A C 1
ATOM 765 O O . LEU A 1 98 ? -14.381 7.893 21.893 1.00 82.31 98 LEU A O 1
ATOM 769 N N . LEU A 1 99 ? -14.048 10.007 22.547 1.00 84.75 99 LEU A N 1
ATOM 770 C CA . LEU A 1 99 ? -15.475 10.268 22.772 1.00 84.75 99 LEU A CA 1
ATOM 771 C C . LEU A 1 99 ? -16.251 10.327 21.454 1.00 84.75 99 LEU A C 1
ATOM 773 O O . LEU A 1 99 ? -17.351 9.780 21.372 1.00 84.75 99 LEU A O 1
ATOM 777 N N . THR A 1 100 ? -15.663 10.951 20.435 1.00 85.19 100 THR A N 1
ATOM 778 C CA . THR A 1 100 ? -16.230 11.039 19.087 1.00 85.19 100 THR A CA 1
ATOM 779 C C . THR A 1 100 ? -16.287 9.652 18.460 1.00 85.19 100 THR A C 1
ATOM 781 O O . THR A 1 100 ? -17.364 9.193 18.092 1.00 85.19 100 THR A O 1
ATOM 784 N N . VAL A 1 101 ? -15.170 8.921 18.494 1.00 83.88 101 VAL A N 1
ATOM 785 C CA . VAL A 1 101 ? -15.071 7.559 17.952 1.00 83.88 101 VAL A CA 1
ATOM 786 C C . VAL A 1 101 ? -16.116 6.621 18.575 1.00 83.88 101 VAL A C 1
ATOM 788 O O . VAL A 1 101 ? -16.812 5.899 17.861 1.00 83.88 101 VAL A O 1
ATOM 791 N N . LYS A 1 102 ? -16.313 6.683 19.900 1.00 85.38 102 LYS A N 1
ATOM 792 C CA . LYS A 1 102 ? -17.363 5.909 20.590 1.00 85.38 102 LYS A CA 1
ATOM 793 C C . LYS A 1 102 ? -18.768 6.248 20.112 1.00 85.38 102 LYS A C 1
ATOM 795 O O . LYS A 1 102 ? -19.602 5.350 19.993 1.00 85.38 102 LYS A O 1
ATOM 800 N N . SER A 1 103 ? -19.045 7.533 19.899 1.00 86.38 103 SER A N 1
ATOM 801 C CA . SER A 1 103 ? -20.339 7.989 19.395 1.00 86.38 103 SER A CA 1
ATOM 802 C C . SER A 1 103 ? -20.590 7.466 17.981 1.00 86.38 103 SER A C 1
ATOM 804 O O . SER A 1 103 ? -21.688 6.989 17.693 1.00 86.38 103 SER A O 1
ATOM 806 N N . ASP A 1 104 ? -19.574 7.494 17.123 1.00 86.38 104 ASP A N 1
ATOM 807 C CA . ASP A 1 104 ? -19.692 7.089 15.723 1.00 86.38 104 ASP A CA 1
ATOM 808 C C . ASP A 1 104 ? -19.891 5.573 15.583 1.00 86.38 104 ASP A C 1
ATOM 810 O O . ASP A 1 104 ? -20.810 5.127 14.891 1.00 86.38 104 ASP A O 1
ATOM 814 N N . PHE A 1 105 ? -19.138 4.758 16.330 1.00 84.12 105 PHE A N 1
ATOM 815 C CA . PHE A 1 105 ? -19.380 3.311 16.378 1.00 84.12 105 PHE A CA 1
ATOM 816 C C . PHE A 1 105 ? -20.759 2.956 16.936 1.00 84.12 105 PHE A C 1
ATOM 818 O O . PHE A 1 105 ? -21.417 2.029 16.448 1.00 84.12 105 PHE A O 1
ATOM 825 N N . TYR A 1 106 ? -21.226 3.699 17.941 1.00 87.00 106 TYR A N 1
ATOM 826 C CA . TYR A 1 106 ? -22.570 3.505 18.468 1.00 87.00 106 TYR A CA 1
ATOM 827 C C . TYR A 1 106 ? -23.639 3.842 17.420 1.00 87.00 106 TYR A C 1
ATOM 829 O O . TYR A 1 106 ? -24.618 3.108 17.300 1.00 87.00 106 TYR A O 1
ATOM 837 N N . ALA A 1 107 ? -23.444 4.890 16.617 1.00 87.88 107 ALA A N 1
ATOM 838 C CA . ALA A 1 107 ? -24.354 5.235 15.527 1.00 87.88 107 ALA A CA 1
ATOM 839 C C . ALA A 1 107 ? -24.391 4.165 14.418 1.00 87.88 107 ALA A C 1
ATOM 841 O O . ALA A 1 107 ? -25.454 3.911 13.852 1.00 87.88 107 ALA A O 1
ATOM 842 N N . LEU A 1 108 ? -23.258 3.515 14.131 1.00 84.75 108 LEU A N 1
ATOM 843 C CA . LEU A 1 108 ? -23.156 2.465 13.111 1.00 84.75 108 LEU A CA 1
ATOM 844 C C . LEU A 1 108 ? -23.781 1.135 13.554 1.00 84.75 108 LEU A C 1
ATOM 846 O O . LEU A 1 108 ? -24.529 0.514 12.798 1.00 84.75 108 LEU A O 1
ATOM 850 N N . GLY A 1 109 ? -23.460 0.679 14.767 1.00 83.00 109 GLY A N 1
ATOM 851 C CA . GLY A 1 109 ? -23.747 -0.691 15.209 1.00 83.00 109 GLY A CA 1
ATOM 852 C C . GLY A 1 109 ? -24.610 -0.815 16.462 1.00 83.00 109 GLY A C 1
ATOM 853 O O . GLY A 1 109 ? -24.982 -1.928 16.819 1.00 83.00 109 GLY A O 1
ATOM 854 N N . HIS A 1 110 ? -24.935 0.292 17.139 1.00 86.44 110 HIS A N 1
ATOM 855 C CA . HIS A 1 110 ? -25.602 0.320 18.452 1.00 86.44 110 HIS A CA 1
ATOM 856 C C . HIS A 1 110 ? -24.859 -0.453 19.554 1.00 86.44 110 HIS A C 1
ATOM 858 O O . HIS A 1 110 ? -25.454 -0.841 20.562 1.00 86.44 110 HIS A O 1
ATOM 864 N N . ILE A 1 111 ? -23.550 -0.665 19.389 1.00 79.56 111 ILE A N 1
ATOM 865 C CA . ILE A 1 111 ? -22.710 -1.306 20.399 1.00 79.56 111 ILE A CA 1
ATOM 866 C C . ILE A 1 111 ? -21.994 -0.201 21.186 1.00 79.56 111 ILE A C 1
ATOM 868 O O . ILE A 1 111 ? -21.242 0.581 20.600 1.00 79.56 111 ILE A O 1
ATOM 872 N N . PRO A 1 112 ? -22.240 -0.071 22.500 1.00 82.62 112 PRO A N 1
ATOM 873 C CA . PRO A 1 112 ? -21.658 1.002 23.293 1.00 82.62 112 PRO A CA 1
ATOM 874 C C . PRO A 1 112 ? -20.166 0.766 23.557 1.00 82.62 112 PRO A C 1
ATOM 876 O O . PRO A 1 112 ? -19.727 -0.367 23.736 1.00 82.62 112 PRO A O 1
ATOM 879 N N . ASN A 1 113 ? -19.415 1.862 23.694 1.00 81.81 113 ASN A N 1
ATOM 880 C CA . ASN A 1 113 ? -18.010 1.883 24.124 1.00 81.81 113 ASN A CA 1
ATOM 881 C C . ASN A 1 113 ? -16.992 1.202 23.188 1.00 81.81 113 ASN A C 1
ATOM 883 O O . ASN A 1 113 ? -15.894 0.885 23.644 1.00 81.81 113 ASN A O 1
ATOM 887 N N . ILE A 1 114 ? -17.302 1.028 21.902 1.00 80.62 114 ILE A N 1
ATOM 888 C CA . ILE A 1 114 ? -16.303 0.618 20.902 1.00 80.62 114 ILE A CA 1
ATOM 889 C C . ILE A 1 114 ? -15.409 1.812 20.554 1.00 80.62 114 ILE A C 1
ATOM 891 O O . ILE A 1 114 ? -15.911 2.910 20.326 1.00 80.62 114 ILE A O 1
ATOM 895 N N . ILE A 1 115 ? -14.094 1.592 20.523 1.00 76.94 115 ILE A N 1
ATOM 896 C CA . ILE A 1 115 ? -13.090 2.604 20.148 1.00 76.94 115 ILE A CA 1
ATOM 897 C C . ILE A 1 115 ? -12.342 2.272 18.850 1.00 76.94 115 ILE A C 1
ATOM 899 O O . ILE A 1 115 ? -11.576 3.098 18.379 1.00 76.94 115 ILE A O 1
ATOM 903 N N . GLY A 1 116 ? -12.586 1.095 18.275 1.00 75.81 116 GLY A N 1
ATOM 904 C CA . GLY A 1 116 ? -11.927 0.597 17.074 1.00 75.81 116 GLY A CA 1
ATOM 905 C C . GLY A 1 116 ? -12.367 -0.836 16.786 1.00 75.81 116 GLY A C 1
ATOM 906 O O . GLY A 1 116 ? -12.868 -1.529 17.680 1.00 75.81 116 GLY A O 1
ATOM 907 N N . ALA A 1 117 ? -12.201 -1.279 15.544 1.00 77.06 117 ALA A N 1
ATOM 908 C CA . ALA A 1 117 ? -12.377 -2.672 15.151 1.00 77.06 117 ALA A CA 1
ATOM 909 C C . ALA A 1 117 ? -11.032 -3.231 14.689 1.00 77.06 117 ALA A C 1
ATOM 911 O O . ALA A 1 117 ? -10.447 -2.687 13.764 1.00 77.06 117 ALA A O 1
ATOM 912 N N . ILE A 1 118 ? -10.544 -4.306 15.312 1.00 79.50 118 ILE A N 1
ATOM 913 C CA . ILE A 1 118 ? -9.271 -4.935 14.938 1.00 79.50 118 ILE A CA 1
ATOM 914 C C . ILE A 1 118 ? -9.561 -6.174 14.093 1.00 79.50 118 ILE A C 1
ATOM 916 O O . ILE A 1 118 ? -10.221 -7.102 14.564 1.00 79.50 118 ILE A O 1
ATOM 920 N N . ASP A 1 119 ? -9.041 -6.202 12.870 1.00 75.75 119 ASP A N 1
ATOM 921 C CA . ASP A 1 119 ? -8.946 -7.400 12.043 1.00 75.75 119 ASP A CA 1
ATOM 922 C C . ASP A 1 119 ? -7.510 -7.939 12.056 1.00 75.75 119 ASP A C 1
ATOM 924 O O . ASP A 1 119 ? -6.540 -7.183 12.053 1.00 75.75 119 ASP A O 1
ATOM 928 N N . GLY A 1 120 ? -7.357 -9.258 12.095 1.00 71.06 120 GLY A N 1
ATOM 929 C CA . GLY A 1 120 ? -6.068 -9.929 12.221 1.00 71.06 120 GLY A CA 1
ATOM 930 C C . GLY A 1 120 ? -5.856 -10.932 11.097 1.00 71.06 120 GLY A C 1
ATOM 931 O O . GLY A 1 120 ? -6.643 -11.858 10.920 1.00 71.06 120 GLY A O 1
ATOM 932 N N . THR A 1 121 ? -4.753 -10.800 10.365 1.00 75.69 121 THR A N 1
ATOM 933 C CA . THR A 1 121 ? -4.328 -11.759 9.342 1.00 75.69 121 THR A CA 1
ATOM 934 C C . THR A 1 121 ? -3.023 -12.438 9.748 1.00 75.69 121 THR A C 1
ATOM 936 O O . THR A 1 121 ? -2.007 -11.786 9.987 1.00 75.69 121 THR A O 1
ATOM 939 N N . HIS A 1 122 ? -3.021 -13.773 9.756 1.00 73.69 122 HIS A N 1
ATOM 940 C CA . HIS A 1 122 ? -1.798 -14.561 9.897 1.00 73.69 122 HIS A CA 1
ATOM 941 C C . HIS A 1 122 ? -1.091 -14.693 8.545 1.00 73.69 122 HIS A C 1
ATOM 943 O O . HIS A 1 122 ? -1.594 -15.341 7.625 1.00 73.69 122 HIS A O 1
ATOM 949 N N . VAL A 1 123 ? 0.105 -14.117 8.430 1.00 77.25 123 VAL A N 1
ATOM 950 C CA . VAL A 1 123 ? 0.927 -14.208 7.217 1.00 77.25 123 VAL A CA 1
ATOM 951 C C . VAL A 1 123 ? 1.992 -15.280 7.408 1.00 77.25 123 VAL A C 1
ATOM 953 O O . VAL A 1 123 ? 2.916 -15.115 8.203 1.00 77.25 123 VAL A O 1
ATOM 956 N N . ALA A 1 124 ? 1.874 -16.390 6.676 1.00 78.19 124 ALA A N 1
ATOM 957 C CA . ALA A 1 124 ? 2.835 -17.487 6.743 1.00 78.19 124 ALA A CA 1
ATOM 958 C C . ALA A 1 124 ? 4.222 -17.059 6.234 1.00 78.19 124 ALA A C 1
ATOM 960 O O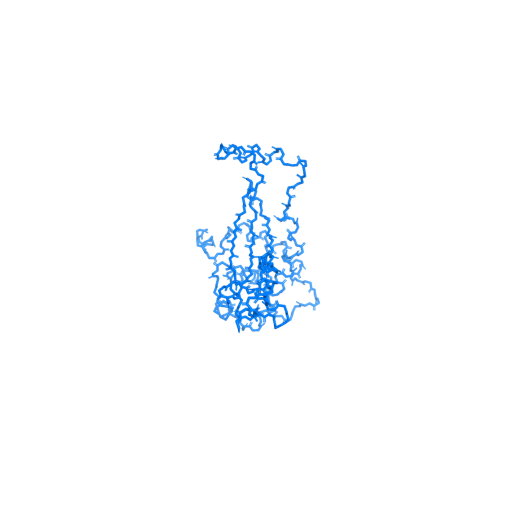 . ALA A 1 124 ? 4.362 -16.509 5.138 1.00 78.19 124 ALA A O 1
ATOM 961 N N . LEU A 1 125 ? 5.262 -17.365 7.008 1.00 74.56 125 LEU A N 1
ATOM 962 C CA . LEU A 1 125 ? 6.646 -17.073 6.652 1.00 74.56 125 LEU A CA 1
ATOM 963 C C . LEU A 1 125 ? 7.266 -18.289 5.956 1.00 74.56 125 LEU A C 1
ATOM 965 O O . LEU A 1 125 ? 7.535 -19.311 6.579 1.00 74.56 125 LEU A O 1
ATOM 969 N N . VAL A 1 126 ? 7.522 -18.166 4.650 1.00 72.38 126 VAL A N 1
ATOM 970 C CA . VAL A 1 126 ? 8.240 -19.194 3.863 1.00 72.38 126 VAL A CA 1
ATOM 971 C C . VAL A 1 126 ? 9.731 -19.220 4.216 1.00 72.38 126 VAL A C 1
ATOM 973 O O . VAL A 1 126 ? 10.378 -20.266 4.190 1.00 72.38 126 VAL A O 1
ATOM 976 N N . HIS A 1 127 ? 10.273 -18.055 4.563 1.00 69.69 127 HIS A N 1
ATOM 977 C CA . HIS A 1 127 ? 11.633 -17.886 5.046 1.00 69.69 127 HIS A CA 1
ATOM 978 C C . HIS A 1 127 ? 11.581 -17.103 6.348 1.00 69.69 127 HIS A C 1
ATOM 980 O O . HIS A 1 127 ? 11.183 -15.940 6.365 1.00 69.69 127 HIS A O 1
ATOM 986 N N . HIS A 1 128 ? 11.978 -17.749 7.434 1.00 66.62 128 HIS A N 1
ATOM 987 C CA . HIS A 1 128 ? 11.977 -17.177 8.768 1.00 66.62 128 HIS A CA 1
ATOM 988 C C . HIS A 1 128 ? 13.412 -16.945 9.263 1.00 66.62 128 HIS A C 1
ATOM 990 O O . HIS A 1 128 ? 14.345 -17.652 8.858 1.00 66.62 128 HIS A O 1
ATOM 996 N N . PRO A 1 129 ? 13.634 -15.937 10.121 1.00 67.06 129 PRO A N 1
ATOM 997 C CA . PRO A 1 129 ? 14.952 -15.687 10.680 1.00 67.06 129 PRO A CA 1
ATOM 998 C C . PRO A 1 129 ? 15.385 -16.871 11.555 1.00 67.06 129 PRO A C 1
ATOM 1000 O O . PRO A 1 129 ? 14.701 -17.232 12.506 1.00 67.06 129 PRO A O 1
ATOM 1003 N N . ARG A 1 130 ? 16.560 -17.456 11.276 1.00 67.12 130 ARG A N 1
ATOM 1004 C CA . ARG A 1 130 ? 17.131 -18.528 12.122 1.00 67.12 130 ARG A CA 1
ATOM 1005 C C . ARG A 1 130 ? 17.449 -18.051 13.544 1.00 67.12 130 ARG A C 1
ATOM 1007 O O . ARG A 1 130 ? 17.519 -18.851 14.467 1.00 67.12 130 ARG A O 1
ATOM 1014 N N . ARG A 1 131 ? 17.698 -16.748 13.714 1.00 62.59 131 ARG A N 1
ATOM 1015 C CA . ARG A 1 131 ? 17.803 -16.102 15.028 1.00 62.59 131 ARG A CA 1
ATOM 1016 C C . ARG A 1 131 ? 16.406 -15.640 15.431 1.00 62.59 131 ARG A C 1
ATOM 1018 O O . ARG A 1 131 ? 15.802 -14.895 14.671 1.00 62.59 131 ARG A O 1
ATOM 1025 N N . SER A 1 132 ? 15.932 -16.072 16.597 1.00 67.81 132 SER A N 1
ATOM 1026 C CA . SER A 1 132 ? 14.576 -15.791 17.098 1.00 67.81 132 SER A CA 1
ATOM 1027 C C . SER A 1 132 ? 13.450 -16.484 16.317 1.00 67.81 132 SER A C 1
ATOM 1029 O O . SER A 1 132 ? 12.340 -15.975 16.249 1.00 67.81 132 SER A O 1
ATOM 1031 N N . GLU A 1 133 ? 13.710 -17.671 15.757 1.00 70.19 133 GLU A N 1
ATOM 1032 C CA . GLU A 1 133 ? 12.703 -18.518 15.087 1.00 70.19 133 GLU A CA 1
ATOM 1033 C C . GLU A 1 133 ? 11.477 -18.792 15.974 1.00 70.19 133 GLU A C 1
ATOM 1035 O O . GLU A 1 133 ? 10.345 -18.747 15.497 1.00 70.19 133 GLU A O 1
ATOM 1040 N N . GLN A 1 134 ? 11.701 -19.004 17.275 1.00 68.25 134 GLN A N 1
ATOM 1041 C CA . GLN A 1 134 ? 10.648 -19.293 18.253 1.00 68.25 134 GLN A CA 1
ATOM 1042 C C . GLN A 1 134 ? 9.592 -18.186 18.351 1.00 68.25 134 GLN A C 1
ATOM 1044 O O . GLN A 1 134 ? 8.429 -18.471 18.594 1.00 68.25 134 GLN A O 1
ATOM 1049 N N . VAL A 1 135 ? 9.980 -16.941 18.076 1.00 74.19 135 VAL A N 1
ATOM 1050 C CA . VAL A 1 135 ? 9.124 -15.749 18.155 1.00 74.19 135 VAL A CA 1
ATOM 1051 C C . VAL A 1 135 ? 8.097 -15.701 17.007 1.00 74.19 135 VAL A C 1
ATOM 1053 O O . VAL A 1 135 ? 7.100 -14.994 17.068 1.00 74.19 135 VAL A O 1
ATOM 1056 N N . TYR A 1 136 ? 8.311 -16.484 15.948 1.00 69.00 136 TYR A N 1
ATOM 1057 C CA . TYR A 1 136 ? 7.386 -16.596 14.814 1.00 69.00 136 TYR A CA 1
ATOM 1058 C C . TYR A 1 136 ? 6.709 -17.959 14.746 1.00 69.00 136 TYR A C 1
ATOM 1060 O O . TYR A 1 136 ? 5.917 -18.209 13.838 1.00 69.00 136 TYR A O 1
ATOM 1068 N N . ARG A 1 137 ? 7.067 -18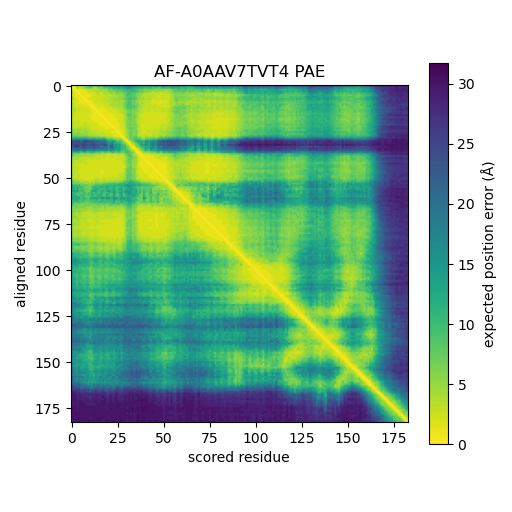.868 15.654 1.00 75.56 137 ARG A N 1
ATOM 1069 C CA . ARG A 1 137 ? 6.622 -20.253 15.648 1.00 75.56 137 ARG A CA 1
ATOM 1070 C C . ARG A 1 137 ? 5.447 -20.399 16.602 1.00 75.56 137 ARG A C 1
ATOM 1072 O O . ARG A 1 137 ? 5.573 -20.116 17.786 1.00 75.56 137 ARG A O 1
ATOM 1079 N N . ASN A 1 138 ? 4.325 -20.892 16.092 1.00 71.81 138 ASN A N 1
ATOM 1080 C CA . ASN A 1 138 ? 3.189 -21.243 16.938 1.00 71.81 138 ASN A CA 1
ATOM 1081 C C . ASN A 1 138 ? 3.372 -22.616 17.613 1.00 71.81 138 ASN A C 1
ATOM 1083 O O . ASN A 1 138 ? 4.243 -23.407 17.237 1.00 71.81 138 ASN A O 1
ATOM 1087 N N . GLN A 1 139 ? 2.457 -22.960 18.523 1.00 67.31 139 GLN A N 1
ATOM 1088 C CA . GLN A 1 139 ? 2.402 -24.275 19.187 1.00 67.31 139 GLN A CA 1
ATOM 1089 C C . GLN A 1 139 ? 2.336 -25.463 18.203 1.00 67.31 139 GLN A C 1
ATOM 1091 O O . GLN A 1 139 ? 2.814 -26.558 18.487 1.00 67.31 139 GLN A O 1
ATOM 1096 N N . LYS A 1 140 ? 1.802 -25.256 16.992 1.00 72.81 140 LYS A N 1
ATOM 1097 C CA . LYS A 1 140 ? 1.739 -26.272 15.924 1.00 72.81 140 LYS A CA 1
ATOM 1098 C C . LYS A 1 140 ? 2.989 -26.303 15.031 1.00 72.81 140 LYS A C 1
ATOM 1100 O O . LYS A 1 140 ? 2.990 -26.997 14.019 1.00 72.81 140 LYS A O 1
ATOM 1105 N N . SER A 1 141 ? 4.055 -25.592 15.403 1.00 71.06 141 SER A N 1
ATOM 1106 C CA . SER A 1 141 ? 5.333 -25.500 14.680 1.00 71.06 141 SER A CA 1
ATOM 1107 C C . SER A 1 141 ? 5.268 -24.870 13.279 1.00 71.06 141 SER A C 1
ATOM 1109 O O . SER A 1 141 ? 6.166 -25.072 12.462 1.00 71.06 141 SER A O 1
ATOM 1111 N N . TYR A 1 142 ? 4.228 -24.085 13.005 1.00 74.69 142 TYR A N 1
ATOM 1112 C CA . TYR A 1 142 ? 4.107 -23.243 11.818 1.00 74.69 142 TYR A CA 1
ATOM 1113 C C . TYR A 1 142 ? 4.680 -21.857 12.086 1.00 74.69 142 TYR A C 1
ATOM 1115 O O . TYR A 1 142 ? 4.486 -21.303 13.168 1.00 74.69 142 TYR A O 1
ATOM 1123 N N . HIS A 1 143 ? 5.335 -21.295 11.070 1.00 79.38 143 HIS A N 1
ATOM 1124 C CA . HIS A 1 143 ? 5.904 -19.955 11.132 1.00 79.38 143 HIS A CA 1
ATOM 1125 C C . HIS A 1 143 ? 4.967 -18.944 10.480 1.00 79.38 143 HIS A C 1
ATOM 1127 O O . HIS A 1 143 ? 4.680 -19.049 9.284 1.00 79.38 143 HIS A O 1
ATOM 1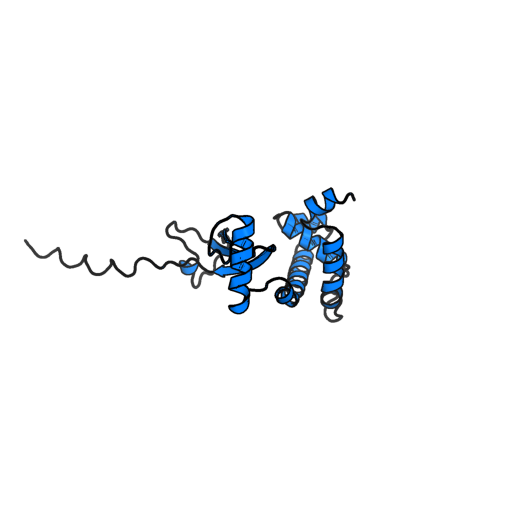133 N N . PHE A 1 144 ? 4.504 -17.961 11.244 1.00 75.62 144 PHE A N 1
ATOM 1134 C CA . PHE A 1 144 ? 3.721 -16.847 10.724 1.00 75.62 144 PHE A CA 1
ATOM 1135 C C . PHE A 1 144 ? 3.957 -15.569 11.524 1.00 75.62 144 PHE A C 1
ATOM 1137 O O . PHE A 1 144 ? 4.570 -15.573 12.587 1.00 75.62 144 PHE A O 1
ATOM 1144 N N . MET A 1 145 ? 3.471 -14.467 10.972 1.00 75.56 145 MET A N 1
ATOM 1145 C CA . MET A 1 145 ? 3.465 -13.152 11.592 1.00 75.56 145 MET A CA 1
ATOM 1146 C C . MET A 1 145 ? 2.022 -12.688 11.749 1.00 75.56 145 MET A C 1
ATOM 1148 O O . MET A 1 145 ? 1.208 -12.906 10.843 1.00 75.56 145 MET A O 1
ATOM 1152 N N . ASN A 1 146 ? 1.713 -12.066 12.884 1.00 71.50 146 ASN A N 1
ATOM 1153 C CA . ASN A 1 146 ? 0.414 -11.453 13.100 1.00 71.50 146 ASN A CA 1
ATOM 1154 C C . ASN A 1 146 ? 0.447 -10.061 12.479 1.00 71.50 146 ASN A C 1
ATOM 1156 O O . ASN A 1 146 ? 1.258 -9.217 12.856 1.00 71.50 146 ASN A O 1
ATOM 1160 N N . VAL A 1 147 ? -0.417 -9.836 11.497 1.00 75.00 147 VAL A N 1
ATOM 1161 C CA . VAL A 1 147 ? -0.660 -8.512 10.934 1.00 75.00 147 VAL A CA 1
ATOM 1162 C C . VAL A 1 147 ? -2.042 -8.096 11.396 1.00 75.00 147 VAL A C 1
ATOM 1164 O O . VAL A 1 147 ? -3.030 -8.709 11.002 1.00 75.00 147 VAL A O 1
ATOM 1167 N N . GLN A 1 148 ? -2.102 -7.096 12.261 1.00 75.06 148 GLN A N 1
ATOM 1168 C CA . GLN A 1 148 ? -3.345 -6.520 12.744 1.00 75.06 148 GLN A CA 1
ATOM 1169 C C . GLN A 1 148 ? -3.615 -5.212 12.018 1.00 75.06 148 GLN A C 1
ATOM 1171 O O . GLN A 1 148 ? -2.698 -4.434 11.750 1.00 75.06 148 GLN A O 1
ATOM 1176 N N . MET A 1 149 ? -4.879 -4.979 11.703 1.00 72.31 149 MET A N 1
ATOM 1177 C CA . MET A 1 149 ? -5.369 -3.744 11.133 1.00 72.31 149 MET A CA 1
ATOM 1178 C C . MET A 1 149 ? -6.539 -3.258 11.982 1.00 72.31 149 MET A C 1
ATOM 1180 O O . MET A 1 149 ? -7.538 -3.958 12.106 1.00 72.31 149 MET A O 1
ATOM 1184 N N . GLU A 1 150 ? -6.403 -2.088 12.593 1.00 72.12 150 GLU A N 1
ATOM 1185 C CA . GLU A 1 150 ? -7.494 -1.416 13.285 1.00 72.12 150 GLU A CA 1
ATOM 1186 C C . GLU A 1 150 ? -8.178 -0.450 12.312 1.00 72.12 150 GLU A C 1
ATOM 1188 O O . GLU A 1 150 ? -7.516 0.342 11.643 1.00 72.12 150 GLU A O 1
ATOM 1193 N N . ASP A 1 151 ? -9.497 -0.551 12.203 1.00 70.38 151 ASP A N 1
ATOM 1194 C CA . ASP A 1 151 ? -10.328 0.329 11.390 1.00 70.38 151 ASP A CA 1
ATOM 1195 C C . ASP A 1 151 ? -11.150 1.248 12.298 1.00 70.38 151 ASP A C 1
ATOM 1197 O O . ASP A 1 151 ? -11.790 0.807 13.265 1.00 70.38 151 ASP A O 1
ATOM 1201 N N . GLY A 1 152 ? -11.098 2.539 11.989 1.00 67.56 152 GLY A N 1
ATOM 1202 C CA . GLY A 1 152 ? -11.897 3.588 12.598 1.00 67.56 152 GLY A CA 1
ATOM 1203 C C . GLY A 1 152 ? -13.318 3.617 12.026 1.00 67.56 152 GLY A C 1
ATOM 1204 O O . GLY A 1 152 ? -13.588 3.072 10.957 1.00 67.56 152 GLY A O 1
ATOM 1205 N N . PRO A 1 153 ? -14.264 4.283 12.704 1.00 64.69 153 PRO A N 1
ATOM 1206 C CA . PRO A 1 153 ? -15.661 4.327 12.271 1.00 64.69 153 PRO A CA 1
ATOM 1207 C C . PRO A 1 153 ? -15.863 5.137 10.975 1.00 64.69 153 PRO A C 1
ATOM 1209 O O . PRO A 1 153 ? -16.901 5.021 10.326 1.00 64.69 153 PRO A O 1
ATOM 1212 N N . ASP A 1 154 ? -14.875 5.943 10.586 1.00 65.25 154 ASP A N 1
ATOM 1213 C CA . ASP A 1 154 ? -14.793 6.716 9.346 1.00 65.25 154 ASP A CA 1
ATOM 1214 C C . ASP A 1 154 ? -13.981 6.019 8.233 1.00 65.25 154 ASP A C 1
ATOM 1216 O O . ASP A 1 154 ? -13.846 6.571 7.139 1.00 65.25 154 ASP A O 1
ATOM 1220 N N . GLY A 1 155 ? -13.466 4.808 8.485 1.00 60.47 155 GLY A N 1
ATOM 1221 C CA . GLY A 1 155 ? -12.569 4.081 7.582 1.00 60.47 155 GLY A CA 1
ATOM 1222 C C . GLY A 1 155 ? -11.090 4.455 7.736 1.00 60.47 155 GLY A C 1
ATOM 1223 O O . GLY A 1 155 ? -10.293 4.211 6.824 1.00 60.47 155 GLY A O 1
ATOM 1224 N N . GLY A 1 156 ? -10.718 5.114 8.841 1.00 60.69 156 GLY A N 1
ATOM 1225 C CA . GLY A 1 156 ? -9.325 5.370 9.194 1.00 60.69 156 GLY A CA 1
ATOM 1226 C C . GLY A 1 156 ? -8.588 4.068 9.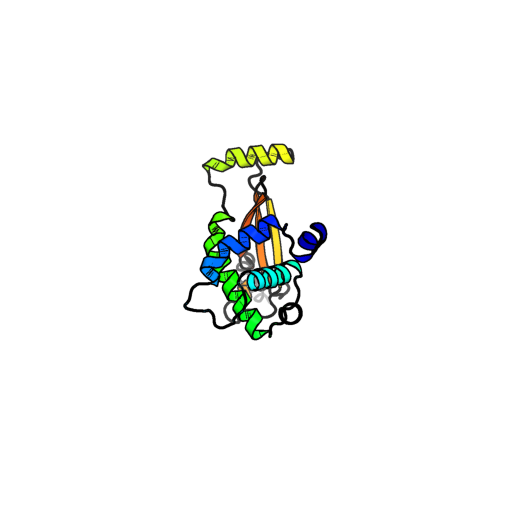505 1.00 60.69 156 GLY A C 1
ATOM 1227 O O . GLY A 1 156 ? -8.966 3.340 10.413 1.00 60.69 156 GLY A O 1
ATOM 1228 N N . VAL A 1 157 ? -7.513 3.783 8.770 1.00 58.69 157 VAL A N 1
ATOM 1229 C CA . VAL A 1 157 ? -6.783 2.517 8.887 1.00 58.69 157 VAL A CA 1
ATOM 1230 C C . VAL A 1 157 ? -5.531 2.676 9.734 1.00 58.69 157 VAL A C 1
ATOM 1232 O O . VAL A 1 157 ? -4.705 3.557 9.502 1.00 58.69 157 VAL A O 1
ATOM 1235 N N . VAL A 1 158 ? -5.342 1.742 10.652 1.00 58.09 158 VAL A N 1
ATOM 1236 C CA . VAL A 1 158 ? -4.178 1.569 11.509 1.00 58.09 158 VAL A CA 1
ATOM 1237 C C . VAL A 1 158 ? -3.636 0.159 11.305 1.00 58.09 158 VAL A C 1
ATOM 1239 O O . VAL A 1 158 ? -4.418 -0.770 11.183 1.00 58.09 158 VAL A O 1
ATOM 1242 N N . ALA A 1 159 ? -2.316 -0.039 11.260 1.00 59.31 159 ALA A N 1
ATOM 1243 C CA . ALA A 1 159 ? -1.735 -1.377 11.129 1.00 59.31 159 ALA A CA 1
ATOM 1244 C C . ALA A 1 159 ? -0.604 -1.609 12.136 1.00 59.31 159 ALA A C 1
ATOM 1246 O O . ALA A 1 159 ? 0.315 -0.793 12.242 1.00 59.31 159 ALA A O 1
ATOM 1247 N N . ALA A 1 160 ? -0.652 -2.747 12.825 1.00 61.47 160 ALA A N 1
ATOM 1248 C CA . ALA A 1 160 ? 0.395 -3.251 13.703 1.00 61.47 160 ALA A CA 1
ATOM 1249 C C . ALA A 1 160 ? 0.886 -4.608 13.184 1.00 61.47 160 ALA A C 1
ATOM 1251 O O . ALA A 1 160 ? 0.121 -5.410 12.646 1.00 61.47 160 ALA A O 1
ATOM 1252 N N . VAL A 1 161 ? 2.187 -4.858 13.300 1.00 63.84 161 VAL A N 1
ATOM 1253 C CA . VAL A 1 161 ? 2.801 -6.116 12.873 1.00 63.84 161 VAL A CA 1
ATOM 1254 C C . VAL A 1 161 ? 3.632 -6.630 14.025 1.00 63.84 161 VAL A C 1
ATOM 1256 O O . VAL A 1 161 ? 4.646 -6.023 14.372 1.00 63.84 161 VAL A O 1
ATOM 1259 N N . GLU A 1 162 ? 3.198 -7.742 14.600 1.00 66.50 162 GLU A N 1
ATOM 1260 C CA . GLU A 1 162 ? 3.778 -8.276 15.823 1.00 66.50 162 GLU A CA 1
ATOM 1261 C C . GLU A 1 162 ? 4.113 -9.763 15.660 1.00 66.50 162 GLU A C 1
ATOM 1263 O O . GLU A 1 162 ? 3.480 -10.491 14.876 1.00 66.50 162 GLU A O 1
ATOM 1268 N N . PRO A 1 163 ? 5.182 -10.224 16.330 1.00 62.72 163 PRO A N 1
ATOM 1269 C CA . PRO A 1 163 ? 5.466 -11.642 16.417 1.00 62.72 163 PRO A CA 1
ATOM 1270 C C . PRO A 1 163 ? 4.368 -12.404 17.170 1.00 62.72 163 PRO A C 1
ATOM 1272 O O . PRO A 1 163 ? 3.439 -11.822 17.717 1.00 62.72 163 PRO A O 1
ATOM 1275 N N . VAL A 1 164 ? 4.448 -13.732 17.158 1.00 63.81 164 VAL A N 1
ATOM 1276 C CA . VAL A 1 164 ? 3.492 -14.556 17.899 1.00 63.81 164 VAL A CA 1
ATOM 1277 C C . VAL A 1 164 ? 3.830 -14.442 19.382 1.00 63.81 164 VAL A C 1
ATOM 1279 O O . VAL A 1 164 ? 4.869 -14.947 19.810 1.00 63.81 164 VAL A O 1
ATOM 1282 N N . ASP A 1 165 ? 2.960 -13.785 20.147 1.00 58.75 165 ASP A N 1
ATOM 1283 C CA . ASP A 1 165 ? 3.026 -13.779 21.606 1.00 58.75 165 ASP A CA 1
ATOM 1284 C C . ASP A 1 165 ? 2.809 -15.209 22.112 1.00 58.75 165 ASP A C 1
ATOM 1286 O O . ASP A 1 165 ? 1.698 -15.740 22.112 1.00 58.75 165 ASP A O 1
ATOM 1290 N N . ASN A 1 166 ? 3.902 -15.870 22.486 1.00 53.53 166 ASN A N 1
ATOM 1291 C CA . ASN A 1 166 ? 3.879 -17.149 23.184 1.00 53.53 166 ASN A CA 1
ATOM 1292 C C . ASN A 1 166 ? 3.991 -16.844 24.688 1.00 53.53 166 ASN A C 1
ATOM 1294 O O . ASN A 1 166 ? 5.074 -16.967 25.252 1.00 53.53 166 ASN A O 1
ATOM 1298 N N . GLU A 1 167 ? 2.910 -16.368 25.318 1.00 52.69 167 GLU A N 1
ATOM 1299 C CA . GLU A 1 167 ? 2.897 -16.045 26.761 1.00 52.69 167 GLU A CA 1
ATOM 1300 C C . GLU A 1 167 ? 2.675 -17.254 27.690 1.00 52.69 167 GLU A C 1
ATOM 1302 O O . GLU A 1 167 ? 2.663 -17.084 28.904 1.00 52.69 167 GLU A O 1
ATOM 1307 N N . ASP A 1 168 ? 2.580 -18.481 27.177 1.00 46.78 168 ASP A N 1
ATOM 1308 C CA . ASP A 1 168 ? 2.275 -19.645 28.013 1.00 46.78 168 ASP A CA 1
ATOM 1309 C C . ASP A 1 168 ? 3.396 -20.701 27.997 1.00 46.78 168 ASP A C 1
ATOM 1311 O O . ASP A 1 168 ? 3.836 -21.135 26.932 1.00 46.78 168 ASP A O 1
ATOM 1315 N N . GLU A 1 169 ? 3.763 -21.135 29.214 1.00 51.00 169 GLU A N 1
ATOM 1316 C CA . GLU A 1 169 ? 4.613 -22.281 29.608 1.00 51.00 169 GLU A CA 1
ATOM 1317 C C . GLU A 1 169 ? 6.107 -22.025 29.924 1.00 51.00 169 GLU A C 1
ATOM 1319 O O . GLU A 1 169 ? 6.995 -22.685 29.396 1.00 51.00 169 GLU A O 1
ATOM 1324 N N . GLU A 1 170 ? 6.397 -21.165 30.912 1.00 43.50 170 GLU A N 1
ATOM 1325 C CA . GLU A 1 170 ? 7.579 -21.345 31.796 1.00 43.50 170 GLU A CA 1
ATOM 1326 C C . GLU A 1 170 ? 7.209 -21.981 33.162 1.00 43.50 170 GLU A C 1
ATOM 1328 O O . GLU A 1 170 ? 8.042 -22.057 34.061 1.00 43.50 170 GLU A O 1
ATOM 1333 N N . ALA A 1 171 ? 5.970 -22.458 33.354 1.00 42.19 171 ALA A N 1
ATOM 1334 C CA . ALA A 1 171 ? 5.451 -22.817 34.684 1.00 42.19 171 ALA A CA 1
ATOM 1335 C C . ALA A 1 171 ? 5.304 -24.323 35.006 1.00 42.19 171 ALA A C 1
ATOM 1337 O O . ALA A 1 171 ? 4.843 -24.633 36.101 1.00 42.19 171 ALA A O 1
ATOM 1338 N N . GLU A 1 172 ? 5.689 -25.266 34.136 1.00 43.78 172 GLU A N 1
ATOM 1339 C CA . GLU A 1 172 ? 5.479 -26.710 34.410 1.00 43.78 172 GLU A CA 1
ATOM 1340 C C . GLU A 1 172 ? 6.741 -27.598 34.371 1.00 43.78 172 GLU A C 1
ATOM 1342 O O . GLU A 1 172 ? 6.625 -28.820 34.309 1.00 43.78 172 GLU A O 1
ATOM 1347 N N . GLU A 1 173 ? 7.955 -27.040 34.481 1.00 44.22 173 GLU A N 1
ATOM 1348 C CA . GLU A 1 173 ? 9.183 -27.864 34.551 1.00 44.22 173 GLU A CA 1
ATOM 1349 C C . GLU A 1 173 ? 9.703 -28.168 35.975 1.00 44.22 173 GLU A C 1
ATOM 1351 O O . GLU A 1 173 ? 10.628 -28.965 36.112 1.00 44.22 173 GLU A O 1
ATOM 1356 N N . GLU A 1 174 ? 9.102 -27.638 37.054 1.00 44.56 174 GLU A N 1
ATOM 1357 C CA . GLU A 1 174 ? 9.616 -27.868 38.427 1.00 44.56 174 GLU A CA 1
ATOM 1358 C C . GLU A 1 174 ? 8.963 -29.018 39.226 1.00 44.56 174 GLU A C 1
ATOM 1360 O O . GLU A 1 174 ? 9.499 -29.397 40.266 1.00 44.56 174 GLU A O 1
ATOM 1365 N N . ASP A 1 175 ? 7.878 -29.654 38.764 1.00 43.25 175 ASP A N 1
ATOM 1366 C CA . ASP A 1 175 ? 7.117 -30.604 39.610 1.00 43.25 175 ASP A CA 1
ATOM 1367 C C . ASP A 1 175 ? 7.281 -32.104 39.277 1.00 43.25 175 ASP A C 1
ATOM 1369 O O . ASP A 1 175 ? 6.630 -32.955 39.895 1.00 43.25 175 ASP A O 1
ATOM 1373 N N . MET A 1 176 ? 8.176 -32.480 38.351 1.00 45.66 176 MET A N 1
ATOM 1374 C CA . MET A 1 176 ? 8.351 -33.891 37.952 1.00 45.66 176 MET A CA 1
ATOM 1375 C C . MET A 1 176 ? 9.565 -34.620 38.554 1.00 45.66 176 MET A C 1
ATOM 1377 O O . MET A 1 176 ? 9.762 -35.790 38.236 1.00 45.66 176 MET A O 1
ATOM 1381 N N . ASP A 1 177 ? 10.333 -33.997 39.458 1.00 47.00 177 ASP A N 1
ATOM 1382 C CA . ASP A 1 177 ? 11.580 -34.590 39.990 1.00 47.00 177 ASP A CA 1
ATOM 1383 C C . ASP A 1 177 ? 11.469 -35.174 41.418 1.00 47.00 177 ASP A C 1
ATOM 1385 O O . ASP A 1 177 ? 12.467 -35.553 42.025 1.00 47.00 177 ASP A O 1
ATOM 1389 N N . ASN A 1 178 ? 10.259 -35.290 41.991 1.00 46.06 178 ASN A N 1
ATOM 1390 C CA . ASN A 1 178 ? 10.090 -35.744 43.385 1.00 46.06 178 ASN A CA 1
ATOM 1391 C C . ASN A 1 178 ? 9.173 -36.966 43.587 1.00 46.06 178 ASN A C 1
ATOM 1393 O O . ASN A 1 178 ? 8.535 -37.100 44.635 1.00 46.06 178 ASN A O 1
ATOM 1397 N N . ARG A 1 179 ? 9.074 -37.878 42.608 1.00 47.56 179 ARG A N 1
ATOM 1398 C CA . ARG A 1 179 ? 8.263 -39.109 42.753 1.00 47.56 179 ARG A CA 1
ATOM 1399 C C . ARG A 1 179 ? 8.980 -40.449 42.601 1.00 47.56 179 ARG A C 1
ATOM 1401 O O . ARG A 1 179 ? 8.298 -41.461 42.681 1.00 47.56 179 ARG A O 1
ATOM 1408 N N . ASP A 1 180 ? 10.310 -40.481 42.559 1.00 45.22 180 ASP A N 1
ATOM 1409 C CA . ASP A 1 180 ? 11.067 -41.745 42.541 1.00 45.22 180 ASP A CA 1
ATOM 1410 C C . ASP A 1 180 ? 12.000 -41.894 43.755 1.00 45.22 180 ASP A C 1
ATOM 1412 O O . ASP A 1 180 ? 13.217 -42.020 43.638 1.00 45.22 180 ASP A O 1
ATOM 1416 N N . SER A 1 181 ? 11.433 -41.894 44.966 1.00 47.81 181 SER A N 1
ATOM 1417 C CA . SER A 1 181 ? 12.149 -42.376 46.160 1.00 47.81 181 SER A CA 1
ATOM 1418 C C . SER A 1 181 ? 11.234 -42.960 47.244 1.00 47.81 181 SER A C 1
ATOM 1420 O O . SER A 1 181 ? 11.368 -42.651 48.422 1.00 47.81 181 SER A O 1
ATOM 1422 N N . VAL A 1 182 ? 10.325 -43.866 46.868 1.00 42.94 182 VAL A N 1
ATOM 1423 C CA . VAL A 1 182 ? 9.805 -44.888 47.795 1.00 42.94 182 VAL A CA 1
ATOM 1424 C C . VAL A 1 182 ? 9.588 -46.194 47.026 1.00 42.94 182 VAL A C 1
ATOM 1426 O O . VAL A 1 182 ? 8.588 -46.336 46.329 1.00 42.94 182 VAL A O 1
ATOM 1429 N N . ILE A 1 183 ? 10.558 -47.108 47.125 1.00 38.41 183 ILE A N 1
ATOM 1430 C CA . ILE A 1 183 ? 10.486 -48.520 47.573 1.00 38.41 183 ILE A CA 1
ATOM 1431 C C . ILE A 1 183 ? 11.890 -49.116 47.412 1.00 38.41 183 ILE A C 1
ATOM 1433 O O . ILE A 1 183 ? 12.454 -49.023 46.301 1.00 38.41 183 ILE A O 1
#